Protein AF-A0A1G2YCI0-F1 (afdb_monomer_lite)

Structure (mmCIF, N/CA/C/O backbone):
data_AF-A0A1G2YCI0-F1
#
_entry.id   AF-A0A1G2YCI0-F1
#
loop_
_atom_site.group_PDB
_atom_site.id
_atom_site.type_symbol
_atom_site.label_atom_id
_atom_site.label_alt_id
_atom_site.label_comp_id
_atom_site.label_asym_id
_atom_site.label_entity_id
_atom_site.label_seq_id
_atom_site.pdbx_PDB_ins_code
_atom_site.Cartn_x
_atom_site.Cartn_y
_atom_site.Cartn_z
_atom_site.occupancy
_atom_site.B_iso_or_equiv
_atom_site.auth_seq_id
_atom_site.auth_comp_id
_atom_site.auth_asym_id
_atom_site.auth_atom_id
_atom_site.pdbx_PDB_model_num
ATOM 1 N N . MET A 1 1 ? -11.323 13.679 -16.175 1.00 44.44 1 MET A N 1
ATOM 2 C CA . MET A 1 1 ? -11.989 12.398 -15.856 1.00 44.44 1 MET A CA 1
ATOM 3 C C . MET A 1 1 ? -11.795 11.468 -17.036 1.00 44.44 1 MET A C 1
ATOM 5 O O . MET A 1 1 ? -12.295 11.803 -18.098 1.00 44.44 1 MET A O 1
ATOM 9 N N . ASN A 1 2 ? -11.044 10.377 -16.886 1.00 38.47 2 ASN A N 1
ATOM 10 C CA . ASN A 1 2 ? -11.071 9.239 -17.810 1.00 38.47 2 ASN A CA 1
ATOM 11 C C . ASN A 1 2 ? -10.407 8.024 -17.145 1.00 38.47 2 ASN A C 1
ATOM 13 O O . ASN A 1 2 ? -9.291 8.139 -16.657 1.00 38.47 2 ASN A O 1
ATOM 17 N N . PHE A 1 3 ? -11.138 6.908 -17.140 1.00 47.47 3 PHE A N 1
ATOM 18 C CA . PHE A 1 3 ? -10.689 5.513 -17.060 1.00 47.47 3 PHE A CA 1
ATOM 19 C C . PHE A 1 3 ? -9.480 5.144 -16.176 1.00 47.47 3 PHE A C 1
ATOM 21 O O . PHE A 1 3 ? -8.335 5.247 -16.598 1.00 47.47 3 PHE A O 1
ATOM 28 N N . CYS A 1 4 ? -9.772 4.447 -15.074 1.00 44.03 4 CYS A N 1
ATOM 29 C CA . CYS A 1 4 ? -9.134 3.153 -14.827 1.00 44.03 4 CYS A CA 1
ATOM 30 C C . CYS A 1 4 ? -10.224 2.121 -14.493 1.00 44.03 4 CYS A C 1
ATOM 32 O O . CYS A 1 4 ? -10.817 2.119 -13.419 1.00 44.03 4 CYS A O 1
ATOM 34 N N . ARG A 1 5 ? -10.544 1.308 -15.498 1.00 43.97 5 ARG A N 1
ATOM 35 C CA . ARG A 1 5 ? -11.441 0.142 -15.483 1.00 43.97 5 ARG A CA 1
ATOM 36 C C . ARG A 1 5 ? -10.525 -1.071 -15.709 1.00 43.97 5 ARG A C 1
ATOM 38 O O . ARG A 1 5 ? -9.520 -0.862 -16.381 1.00 43.97 5 ARG A O 1
ATOM 45 N N . ILE A 1 6 ? -10.934 -2.288 -15.307 1.00 47.44 6 ILE A N 1
ATOM 46 C CA . ILE A 1 6 ? -10.279 -3.589 -15.643 1.00 47.44 6 ILE A CA 1
ATOM 47 C C . ILE A 1 6 ? -8.994 -3.848 -14.812 1.00 47.44 6 ILE A C 1
ATOM 49 O O . ILE A 1 6 ? -8.145 -2.972 -14.756 1.00 47.44 6 ILE A O 1
ATOM 53 N N . GLN A 1 7 ? -8.704 -5.003 -14.187 1.00 46.53 7 GLN A N 1
ATOM 54 C CA . GLN A 1 7 ? -9.428 -6.202 -13.677 1.00 46.53 7 GLN A CA 1
ATOM 55 C C . GLN A 1 7 ? -8.373 -7.017 -12.849 1.00 46.53 7 GLN A C 1
ATOM 57 O O . GLN A 1 7 ? -7.184 -6.775 -13.032 1.00 46.53 7 GLN A O 1
ATOM 62 N N . GLN A 1 8 ? -8.642 -7.978 -11.951 1.00 45.94 8 GLN A N 1
ATOM 63 C CA . GLN A 1 8 ? -9.874 -8.568 -11.398 1.00 45.94 8 GLN A CA 1
ATOM 64 C C . GLN A 1 8 ? -9.543 -9.248 -10.043 1.00 45.94 8 GLN A C 1
ATOM 66 O O . GLN A 1 8 ? -8.659 -10.099 -10.013 1.00 45.94 8 GLN A O 1
ATOM 71 N N . ILE A 1 9 ? -10.264 -8.938 -8.957 1.00 47.50 9 ILE A N 1
ATOM 72 C CA . ILE A 1 9 ? -10.525 -9.878 -7.843 1.00 47.50 9 ILE A CA 1
ATOM 73 C C . ILE A 1 9 ? -11.995 -9.685 -7.461 1.00 47.50 9 ILE A C 1
ATOM 75 O O . ILE A 1 9 ? -12.340 -8.834 -6.645 1.00 47.50 9 ILE A O 1
ATOM 79 N N . GLU A 1 10 ? -12.868 -10.434 -8.126 1.00 53.38 10 GLU A N 1
ATOM 80 C CA . GLU A 1 10 ? -14.254 -10.602 -7.701 1.00 53.38 10 GLU A CA 1
ATOM 81 C C . GLU A 1 10 ? -14.291 -11.764 -6.707 1.00 53.38 10 GLU A C 1
ATOM 83 O O . GLU A 1 10 ? -14.188 -12.911 -7.120 1.00 53.38 10 GLU A O 1
ATOM 88 N N . ASP A 1 11 ? -14.427 -11.463 -5.414 1.00 45.81 11 ASP A N 1
ATOM 89 C CA . ASP A 1 11 ? -14.837 -12.441 -4.399 1.00 45.81 11 ASP A CA 1
ATOM 90 C C . ASP A 1 11 ? -15.604 -11.737 -3.257 1.00 45.81 11 ASP A C 1
ATOM 92 O O . ASP A 1 11 ? -15.079 -11.386 -2.203 1.00 45.81 11 ASP A O 1
ATOM 96 N N . SER A 1 12 ? -16.899 -11.526 -3.509 1.00 46.94 12 SER A N 1
ATOM 97 C CA . SER A 1 12 ? -17.983 -11.561 -2.514 1.00 46.94 12 SER A CA 1
ATOM 98 C C . SER A 1 12 ? -17.873 -10.709 -1.225 1.00 46.94 12 SER A C 1
ATOM 100 O O . SER A 1 12 ? -18.029 -11.225 -0.114 1.00 46.94 12 SER A O 1
ATOM 102 N N . MET A 1 13 ? -17.805 -9.381 -1.355 1.00 43.97 13 MET A N 1
ATOM 103 C CA . MET A 1 13 ? -18.407 -8.473 -0.362 1.00 43.97 13 MET A CA 1
ATOM 104 C C . MET A 1 13 ? -19.558 -7.698 -1.007 1.00 43.97 13 MET A C 1
ATOM 106 O O . MET A 1 13 ? -19.303 -6.774 -1.774 1.00 43.97 13 MET A O 1
ATOM 110 N N . GLU A 1 14 ? -20.815 -8.031 -0.673 1.00 55.28 14 GLU A N 1
ATOM 111 C CA . GLU A 1 14 ? -21.960 -7.225 -1.129 1.00 55.28 14 GLU A CA 1
ATOM 112 C C . GLU A 1 14 ? -21.783 -5.780 -0.641 1.00 55.28 14 GLU A C 1
ATOM 114 O O . GLU A 1 14 ? -21.586 -5.527 0.562 1.00 55.28 14 GLU A O 1
ATOM 119 N N . SER A 1 15 ? -21.860 -4.846 -1.585 1.00 66.25 15 SER A N 1
ATOM 120 C CA . SER A 1 15 ? -21.733 -3.413 -1.359 1.00 66.25 15 SER A CA 1
ATOM 121 C C . SER A 1 15 ? -22.879 -2.887 -0.490 1.00 66.25 15 SER A C 1
ATOM 123 O O . SER A 1 15 ? -23.972 -3.457 -0.433 1.00 66.25 15 SER A O 1
ATOM 125 N N . ARG A 1 16 ? -22.669 -1.744 0.180 1.00 62.84 16 ARG A N 1
ATOM 126 C CA . ARG A 1 16 ? -23.698 -1.122 1.040 1.00 62.84 16 ARG A CA 1
ATOM 127 C C . ARG A 1 16 ? -24.991 -0.831 0.273 1.00 62.84 16 ARG A C 1
ATOM 129 O O . ARG A 1 16 ? -26.067 -0.908 0.863 1.00 62.84 16 ARG A O 1
ATOM 136 N N . ASP A 1 17 ? -24.880 -0.516 -1.015 1.00 69.88 17 ASP A N 1
ATOM 137 C CA . ASP A 1 17 ? -26.022 -0.239 -1.890 1.00 69.88 17 ASP A CA 1
ATOM 138 C C . ASP A 1 17 ? -26.742 -1.515 -2.351 1.00 69.88 17 ASP A C 1
ATOM 140 O O . ASP A 1 17 ? -27.961 -1.500 -2.510 1.00 69.88 17 ASP A O 1
ATOM 144 N N . GLU A 1 18 ? -26.027 -2.634 -2.485 1.00 76.06 18 GLU A N 1
ATOM 145 C CA . GLU A 1 18 ? -26.598 -3.945 -2.825 1.00 76.06 18 GLU A CA 1
ATOM 146 C C . GLU A 1 18 ? -27.382 -4.514 -1.639 1.00 76.06 18 GLU A C 1
ATOM 148 O O . GLU A 1 18 ? -28.548 -4.873 -1.796 1.00 76.06 18 GLU A O 1
ATOM 153 N N . LEU A 1 19 ? -26.805 -4.469 -0.431 1.00 72.88 19 LEU A N 1
ATOM 154 C CA . LEU A 1 19 ? -27.501 -4.835 0.807 1.00 72.88 19 LEU A CA 1
ATOM 155 C C . LEU A 1 19 ? -28.736 -3.949 1.042 1.00 72.88 19 LEU A C 1
ATOM 157 O O . LEU A 1 19 ? -29.804 -4.442 1.402 1.00 72.88 19 LEU A O 1
ATOM 161 N N . LYS A 1 20 ? -28.618 -2.635 0.805 1.00 78.62 20 LYS A N 1
ATOM 162 C CA . LYS A 1 20 ? -29.750 -1.701 0.886 1.00 78.62 20 LYS A CA 1
ATOM 163 C C . LYS A 1 20 ? -30.842 -2.052 -0.122 1.00 78.62 20 LYS A C 1
ATOM 165 O O . LYS A 1 20 ? -32.016 -2.008 0.241 1.00 78.62 20 LYS A O 1
ATOM 170 N N . LYS A 1 21 ? -30.476 -2.383 -1.365 1.00 81.12 21 LYS A N 1
ATOM 171 C CA . LYS A 1 21 ? -31.426 -2.806 -2.398 1.00 81.12 21 LYS A CA 1
ATOM 172 C C . LYS A 1 21 ? -32.143 -4.089 -1.969 1.00 81.12 21 LYS A C 1
ATOM 174 O O . LYS A 1 21 ? -33.362 -4.060 -1.859 1.00 81.12 21 LYS A O 1
ATOM 179 N N . ARG A 1 22 ? -31.398 -5.136 -1.592 1.00 80.19 22 ARG A N 1
ATOM 180 C CA . ARG A 1 22 ? -31.939 -6.421 -1.110 1.00 80.19 22 ARG A CA 1
ATOM 181 C C . ARG A 1 22 ? -32.936 -6.230 0.039 1.00 80.19 22 ARG A C 1
ATOM 183 O O . ARG A 1 22 ? -34.080 -6.651 -0.059 1.00 80.19 22 ARG A O 1
ATOM 190 N N . LEU A 1 23 ? -32.554 -5.481 1.077 1.00 80.38 23 LEU A N 1
ATOM 191 C CA . LEU A 1 23 ? -33.428 -5.185 2.220 1.00 80.38 23 LEU A CA 1
ATOM 192 C C . LEU A 1 23 ? -34.639 -4.300 1.866 1.00 80.38 23 LEU A C 1
ATOM 194 O O . LEU A 1 23 ? -35.635 -4.324 2.588 1.00 80.38 23 LEU A O 1
ATOM 198 N N . THR A 1 24 ? -34.565 -3.496 0.801 1.00 83.31 24 THR A N 1
ATOM 199 C CA . THR A 1 24 ? -35.706 -2.701 0.312 1.00 83.31 24 THR A CA 1
ATOM 200 C C . THR A 1 24 ? -36.675 -3.584 -0.470 1.00 83.31 24 THR A C 1
ATOM 202 O O . THR A 1 24 ? -37.877 -3.507 -0.228 1.00 83.31 24 THR A O 1
ATOM 205 N N . ASP A 1 25 ? -36.156 -4.461 -1.332 1.00 78.81 25 ASP A N 1
ATOM 206 C CA . ASP A 1 25 ? -36.931 -5.435 -2.108 1.00 78.81 25 ASP A CA 1
ATOM 207 C C . ASP A 1 25 ? -37.627 -6.463 -1.180 1.00 78.81 25 ASP A C 1
ATOM 209 O O . ASP A 1 25 ? -38.775 -6.835 -1.411 1.00 78.81 25 ASP A O 1
ATOM 213 N N . GLU A 1 26 ? -36.985 -6.846 -0.067 1.00 78.56 26 GLU A N 1
ATOM 214 C CA . GLU A 1 26 ? -37.564 -7.664 1.018 1.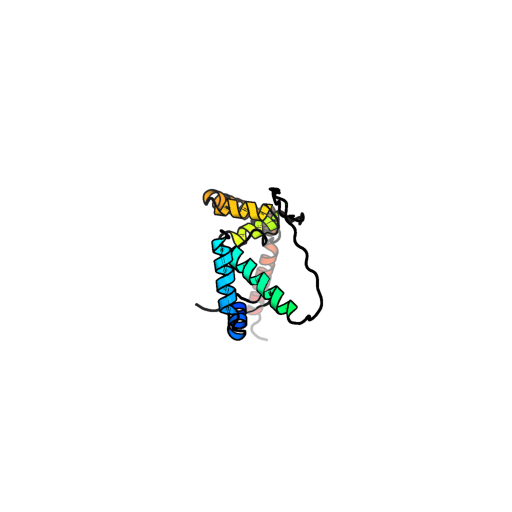00 78.56 26 GLU A CA 1
ATOM 215 C C . GLU A 1 26 ? -38.527 -6.889 1.952 1.00 78.56 26 GLU A C 1
ATOM 217 O O . GLU A 1 26 ? -39.125 -7.478 2.853 1.00 78.56 26 GLU A O 1
ATOM 222 N N . GLY A 1 27 ? -38.636 -5.560 1.832 1.00 80.19 27 GLY A N 1
ATOM 223 C CA . GLY A 1 27 ? -39.411 -4.705 2.750 1.00 80.19 27 GLY A CA 1
ATOM 224 C C . GLY A 1 27 ? -38.843 -4.575 4.178 1.00 80.19 27 GLY A C 1
ATOM 225 O O . GLY A 1 27 ? -39.406 -3.863 5.011 1.00 80.19 27 GLY A O 1
ATOM 226 N N . ARG A 1 28 ? -37.706 -5.216 4.478 1.00 82.75 28 ARG A N 1
ATOM 227 C CA . ARG A 1 28 ? -37.059 -5.276 5.807 1.00 82.75 28 ARG A CA 1
ATOM 228 C C . ARG A 1 28 ? -36.161 -4.066 6.120 1.00 82.75 28 ARG A C 1
ATOM 230 O O . ARG A 1 28 ? -35.673 -3.935 7.244 1.00 82.75 28 ARG A O 1
ATOM 237 N N . TRP A 1 29 ? -35.963 -3.150 5.171 1.00 80.81 29 TRP A N 1
ATOM 238 C CA . TRP A 1 29 ? -35.091 -1.972 5.307 1.00 80.81 29 TRP A CA 1
ATOM 239 C C . TRP A 1 29 ? -35.455 -1.037 6.472 1.00 80.81 29 TRP A C 1
ATOM 241 O O . TRP A 1 29 ? -34.565 -0.493 7.132 1.00 80.81 29 TRP A O 1
ATOM 251 N N . GLU A 1 30 ? -36.744 -0.860 6.772 1.00 82.69 30 GLU A N 1
ATOM 252 C CA . GLU A 1 30 ? -37.175 -0.053 7.923 1.00 82.69 30 GLU A CA 1
ATOM 253 C C . GLU A 1 30 ? -36.784 -0.707 9.257 1.00 82.69 30 GLU A C 1
ATOM 255 O O . GLU A 1 30 ? -36.266 -0.026 10.145 1.00 82.69 30 GLU A O 1
ATOM 260 N N . ALA A 1 31 ? -36.918 -2.034 9.369 1.00 81.94 31 ALA A N 1
ATOM 261 C CA . ALA A 1 31 ? -36.479 -2.788 10.543 1.00 81.94 31 ALA A CA 1
ATOM 262 C C . ALA A 1 31 ? -34.952 -2.720 10.724 1.00 81.94 31 ALA A C 1
ATOM 264 O O . ALA A 1 31 ? -34.472 -2.517 11.839 1.00 81.94 31 ALA A O 1
ATOM 265 N N . PHE A 1 32 ? -34.185 -2.796 9.630 1.00 86.31 32 PHE A N 1
ATOM 266 C CA . PHE A 1 32 ? -32.729 -2.618 9.657 1.00 86.31 32 PHE A CA 1
ATOM 267 C C . PHE A 1 32 ? -32.323 -1.226 10.172 1.00 86.31 32 PHE A C 1
ATOM 269 O O . PHE A 1 32 ? -31.425 -1.102 11.008 1.00 86.31 32 PHE A O 1
ATOM 276 N N . LYS A 1 33 ? -33.000 -0.160 9.717 1.00 84.81 33 LYS A N 1
ATOM 277 C CA . LYS A 1 33 ? -32.756 1.203 10.219 1.00 84.81 33 LYS A CA 1
ATOM 278 C C . LYS A 1 33 ? -33.102 1.335 11.702 1.00 84.81 33 LYS A C 1
ATOM 280 O O . LYS A 1 33 ? -32.279 1.864 12.445 1.00 84.81 33 LYS A O 1
ATOM 285 N N . ALA A 1 34 ? -34.261 0.826 12.124 1.00 86.50 34 ALA A N 1
ATOM 286 C CA . ALA A 1 34 ? -34.681 0.842 13.523 1.00 86.50 34 ALA A CA 1
ATOM 287 C C . ALA A 1 34 ? -33.655 0.136 14.423 1.00 86.50 34 ALA A C 1
ATOM 289 O O . ALA A 1 34 ? -33.201 0.718 15.404 1.00 86.50 34 ALA A O 1
ATOM 290 N N . ARG A 1 35 ? -33.198 -1.061 14.031 1.00 84.44 35 ARG A N 1
ATOM 291 C CA . ARG A 1 35 ? -32.201 -1.835 14.782 1.00 84.44 35 ARG A CA 1
ATOM 292 C C . ARG A 1 35 ? -30.836 -1.146 14.852 1.00 84.44 35 ARG A C 1
ATOM 294 O O . ARG A 1 35 ? -30.230 -1.066 15.916 1.00 84.44 35 ARG A O 1
ATOM 301 N N . ARG A 1 36 ? -30.366 -0.567 13.743 1.00 86.62 36 ARG A N 1
ATOM 302 C CA . ARG A 1 36 ? -29.140 0.250 13.715 1.00 86.62 36 ARG A CA 1
ATOM 303 C C . ARG A 1 36 ? -29.237 1.463 14.647 1.00 86.62 36 ARG A C 1
ATOM 305 O O . ARG A 1 36 ? -28.249 1.833 15.276 1.00 86.62 36 ARG A O 1
ATOM 312 N N . ASP A 1 37 ? -30.392 2.119 14.701 1.00 85.25 37 ASP A N 1
ATOM 313 C CA . ASP A 1 37 ? -30.573 3.328 15.508 1.00 85.25 37 ASP A CA 1
ATOM 314 C C . ASP A 1 37 ? -30.819 3.000 16.997 1.00 85.25 37 ASP A C 1
ATOM 316 O O . ASP A 1 37 ? -30.350 3.740 17.863 1.00 85.25 37 ASP A O 1
ATOM 320 N N . GLU A 1 38 ? -31.382 1.828 17.309 1.00 87.88 38 GLU A N 1
ATOM 321 C CA . GLU A 1 38 ? -31.354 1.222 18.648 1.00 87.88 38 GLU A CA 1
ATOM 322 C C . GLU A 1 38 ? -29.908 0.964 19.113 1.00 87.88 38 GLU A C 1
ATOM 324 O O . GLU A 1 38 ? -29.524 1.409 20.194 1.00 87.88 38 GLU A O 1
ATOM 329 N N . LEU A 1 39 ? -29.061 0.346 18.281 1.00 84.56 39 LEU A N 1
ATOM 330 C CA . LEU A 1 39 ? -27.644 0.112 18.604 1.00 84.56 39 LEU A CA 1
ATOM 331 C C . LEU A 1 39 ? -26.870 1.426 18.843 1.00 84.56 39 LEU A C 1
ATOM 333 O O . LEU A 1 39 ? -26.054 1.507 19.760 1.00 84.56 39 LEU A O 1
ATOM 337 N N . LYS A 1 40 ? -27.169 2.500 18.097 1.00 85.50 40 LYS A N 1
ATOM 338 C CA . LYS A 1 40 ? -26.632 3.842 18.404 1.00 85.50 40 LYS A CA 1
ATOM 339 C C . LYS A 1 40 ? -27.124 4.376 19.750 1.00 85.50 40 LYS A C 1
ATOM 341 O O . LYS A 1 40 ? -26.349 5.012 20.457 1.00 85.50 40 LYS A O 1
ATOM 346 N N . SER A 1 41 ? -28.385 4.131 20.118 1.00 85.00 41 SER A N 1
ATOM 347 C CA . SER A 1 41 ? -28.922 4.543 21.426 1.00 85.00 41 SER A CA 1
ATOM 348 C C . SER A 1 41 ? -28.256 3.810 22.601 1.00 85.00 41 SER A C 1
ATOM 350 O O . SER A 1 41 ? -28.156 4.365 23.690 1.00 85.00 41 SER A O 1
ATOM 352 N N . GLN A 1 42 ? -27.704 2.615 22.354 1.00 83.75 42 GLN A N 1
ATOM 353 C CA . GLN A 1 42 ? -26.857 1.863 23.290 1.00 83.75 42 GLN A CA 1
ATOM 354 C C . GLN A 1 42 ? -25.405 2.392 23.366 1.00 83.75 42 GLN A C 1
ATOM 356 O O . GLN A 1 42 ? -24.581 1.830 24.082 1.00 83.75 42 GLN A O 1
ATOM 361 N N . GLY A 1 43 ? -25.075 3.474 22.647 1.00 84.81 43 GLY A N 1
ATOM 362 C CA . GLY A 1 43 ? -23.764 4.132 22.678 1.00 84.81 43 GLY A CA 1
ATOM 363 C C . GLY A 1 43 ? -22.732 3.593 21.681 1.00 84.81 43 GLY A C 1
ATOM 364 O O . GLY A 1 43 ? -21.580 4.024 21.717 1.00 84.81 43 GLY A O 1
ATOM 365 N N . LEU A 1 44 ? -23.111 2.678 20.781 1.00 79.38 44 LEU A N 1
ATOM 366 C CA . LEU A 1 44 ? -22.203 2.138 19.763 1.00 79.38 44 LEU A CA 1
ATOM 367 C C . LEU A 1 44 ? -21.886 3.170 18.673 1.00 79.38 44 LEU A C 1
ATOM 369 O O . LEU A 1 44 ? -22.746 3.942 18.236 1.00 79.38 44 LEU A O 1
ATOM 373 N N . LEU A 1 45 ? -20.647 3.140 18.170 1.00 78.88 45 LEU A N 1
ATOM 374 C CA . LEU A 1 45 ? -20.229 4.021 17.081 1.00 78.88 45 LEU A CA 1
ATOM 375 C C . LEU A 1 45 ? -21.031 3.724 15.796 1.00 78.88 45 LEU A C 1
ATOM 377 O O . LEU A 1 45 ? -21.297 2.557 15.501 1.00 78.88 45 LEU A O 1
ATOM 381 N N . PRO A 1 46 ? -21.356 4.733 14.958 1.00 73.19 46 PRO A N 1
ATOM 382 C CA . PRO A 1 46 ? -22.213 4.551 13.779 1.00 73.19 46 PRO A CA 1
ATOM 383 C C . PRO A 1 46 ? -21.756 3.484 12.772 1.00 73.19 46 PRO A C 1
ATOM 385 O O . PRO A 1 46 ? -22.589 2.963 12.031 1.00 73.19 46 PRO A O 1
ATOM 388 N N . ARG A 1 47 ? -20.453 3.167 12.733 1.00 74.94 47 ARG A N 1
ATOM 389 C CA . ARG A 1 47 ? -19.883 2.081 11.919 1.00 74.94 47 ARG A CA 1
ATOM 390 C C . ARG A 1 47 ? -20.139 0.705 12.546 1.00 74.94 47 ARG A C 1
ATOM 392 O O . ARG A 1 47 ? -20.696 -0.155 11.875 1.00 74.94 47 ARG A O 1
ATOM 399 N N . GLN A 1 48 ? -19.839 0.541 13.835 1.00 75.31 48 GLN A N 1
ATOM 400 C CA . GLN A 1 48 ? -20.080 -0.700 14.586 1.00 75.31 48 GLN A CA 1
ATOM 401 C C . GLN A 1 48 ? -21.573 -1.052 14.627 1.00 75.31 48 GLN A C 1
ATOM 403 O O . GLN A 1 48 ? -21.947 -2.177 14.320 1.00 75.31 48 GLN A O 1
ATOM 408 N N . ALA A 1 49 ? -22.440 -0.068 14.889 1.00 83.25 49 ALA A N 1
ATOM 409 C CA . ALA A 1 49 ? -23.893 -0.244 14.846 1.00 83.25 49 ALA A CA 1
ATOM 410 C C . ALA A 1 49 ? -24.412 -0.671 13.455 1.00 83.25 49 ALA A C 1
ATOM 412 O O . ALA A 1 49 ? -25.453 -1.316 13.356 1.00 83.25 49 ALA A O 1
ATOM 413 N N . TRP A 1 50 ? -23.707 -0.318 12.372 1.00 82.69 50 TRP A N 1
ATOM 414 C CA . TRP A 1 50 ? -24.056 -0.739 11.011 1.00 82.69 50 TRP A CA 1
ATOM 415 C C . TRP A 1 50 ? -23.557 -2.156 10.699 1.00 82.69 50 TRP A C 1
ATOM 417 O O . TRP A 1 50 ? -24.312 -2.946 10.144 1.00 82.69 50 TRP A O 1
ATOM 427 N N . GLU A 1 51 ? -22.321 -2.488 11.078 1.00 79.62 51 GLU A N 1
ATOM 428 C CA . GLU A 1 51 ? -21.737 -3.828 10.906 1.00 79.62 51 GLU A CA 1
ATOM 429 C C . GLU A 1 51 ? -22.481 -4.875 11.757 1.00 79.62 51 GLU A C 1
ATOM 431 O O . GLU A 1 51 ? -22.803 -5.955 11.269 1.00 79.62 51 GLU A O 1
ATOM 436 N N . GLN A 1 52 ? -22.858 -4.533 12.991 1.00 80.75 52 GLN A N 1
ATOM 437 C CA . GLN A 1 52 ? -23.643 -5.404 13.868 1.00 80.75 52 GLN A CA 1
ATOM 438 C C . GLN A 1 52 ? -25.076 -5.611 13.350 1.00 80.75 52 GLN A C 1
ATOM 440 O O . GLN A 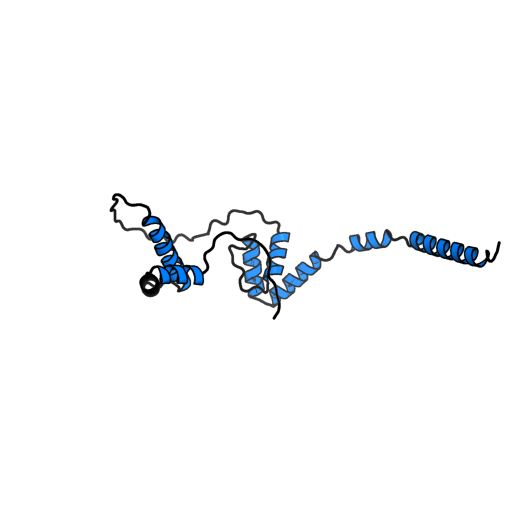1 52 ? -25.513 -6.755 13.244 1.00 80.75 52 GLN A O 1
ATOM 445 N N . ALA A 1 53 ? -25.776 -4.546 12.933 1.00 84.94 53 ALA A N 1
ATOM 446 C CA . ALA A 1 53 ? -27.090 -4.680 12.294 1.00 84.94 53 ALA A CA 1
ATOM 447 C C . ALA A 1 53 ? -27.020 -5.485 10.981 1.00 84.94 53 ALA A C 1
ATOM 449 O O . ALA A 1 53 ? -27.930 -6.255 10.684 1.00 84.94 53 ALA A O 1
ATOM 450 N N . ARG A 1 54 ? -25.936 -5.352 10.199 1.00 83.00 54 ARG A N 1
ATOM 451 C CA . ARG A 1 54 ? -25.708 -6.178 9.001 1.00 83.00 54 ARG A CA 1
ATOM 452 C C . ARG A 1 54 ? -25.591 -7.651 9.371 1.00 83.00 54 ARG A C 1
ATOM 454 O O . ARG A 1 54 ? -26.325 -8.460 8.818 1.00 83.00 54 ARG A O 1
ATOM 461 N N . ASN A 1 55 ? -24.724 -7.986 10.323 1.00 81.69 55 ASN A N 1
ATOM 462 C CA . ASN A 1 55 ? -24.487 -9.370 10.726 1.00 81.69 55 ASN A CA 1
ATOM 463 C C . ASN A 1 55 ? -25.752 -10.045 11.282 1.00 81.69 55 ASN A C 1
ATOM 465 O O . ASN A 1 55 ? -25.967 -11.227 11.021 1.00 81.69 55 ASN A O 1
ATOM 469 N N . GLU A 1 56 ? -26.607 -9.309 12.000 1.00 82.19 56 GLU A N 1
ATOM 470 C CA . GLU A 1 56 ? -27.910 -9.812 12.456 1.00 82.19 56 GLU A CA 1
ATOM 471 C C . GLU A 1 56 ? -28.825 -10.179 11.266 1.00 82.19 56 GLU A C 1
ATOM 473 O O . GLU A 1 56 ? -29.339 -11.296 11.211 1.00 82.19 56 GLU A O 1
ATOM 478 N N . PHE A 1 57 ? -28.969 -9.304 10.263 1.00 76.94 57 PHE A N 1
ATOM 479 C CA . PHE A 1 57 ? -29.848 -9.544 9.105 1.00 76.94 57 PHE A CA 1
ATOM 480 C C . PHE A 1 57 ? -29.267 -10.556 8.089 1.00 76.94 57 PHE A C 1
ATOM 482 O O . PHE A 1 57 ? -30.010 -11.378 7.547 1.00 76.94 57 PHE A O 1
ATOM 489 N N . ASP A 1 58 ? -27.946 -10.572 7.881 1.00 74.94 58 ASP A N 1
ATOM 490 C CA . ASP A 1 58 ? -27.236 -11.569 7.055 1.00 74.94 58 ASP A CA 1
ATOM 491 C C . ASP A 1 58 ? -27.215 -12.970 7.711 1.00 74.94 58 ASP A C 1
ATOM 493 O O . ASP A 1 58 ? -27.017 -13.980 7.030 1.00 74.94 58 ASP A O 1
ATOM 497 N N . SER A 1 59 ? -27.437 -13.056 9.030 1.00 63.81 59 SER A N 1
ATOM 498 C CA . SER A 1 59 ? -27.658 -14.327 9.738 1.00 63.81 59 SER A CA 1
ATOM 499 C C . SER A 1 59 ? -29.121 -14.766 9.675 1.00 63.81 59 SER A C 1
ATOM 501 O O . SER A 1 59 ? -29.398 -15.952 9.513 1.00 63.81 59 SER A O 1
ATOM 503 N N . GLN A 1 60 ? -30.060 -13.819 9.762 1.00 59.69 60 GLN A N 1
ATOM 504 C CA . GLN A 1 60 ? -31.493 -14.118 9.765 1.00 59.69 60 GLN A CA 1
ATOM 505 C C . GLN A 1 60 ? -31.977 -14.634 8.399 1.00 59.69 60 GLN A C 1
ATOM 507 O O . GLN A 1 60 ? -32.683 -15.635 8.348 1.00 59.69 60 GLN A O 1
ATOM 512 N N . THR A 1 61 ? -31.497 -14.048 7.296 1.00 57.62 61 THR A N 1
ATOM 513 C CA . THR A 1 61 ? -31.750 -14.554 5.927 1.00 57.62 61 THR A CA 1
ATOM 514 C C . THR A 1 61 ? -31.263 -15.993 5.702 1.00 57.62 61 THR A C 1
ATOM 516 O O . THR A 1 61 ? -31.813 -16.693 4.861 1.00 57.62 61 THR A O 1
ATOM 519 N N . LYS A 1 62 ? -30.279 -16.474 6.478 1.00 51.59 62 LYS A N 1
ATOM 520 C CA . LYS A 1 62 ? -29.790 -17.867 6.439 1.00 51.59 62 LYS A CA 1
ATOM 521 C C . LYS A 1 62 ? -30.531 -18.816 7.386 1.00 51.59 62 LYS A C 1
ATOM 523 O O . LYS A 1 62 ? -30.353 -20.027 7.280 1.00 51.59 62 LYS A O 1
ATOM 528 N N . GLN A 1 63 ? -31.320 -18.298 8.331 1.00 43.81 63 GLN A N 1
ATOM 529 C CA . GLN A 1 63 ? -32.172 -19.122 9.197 1.00 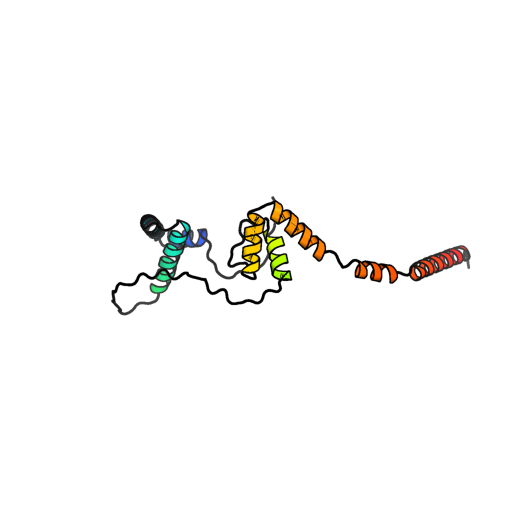43.81 63 GLN A CA 1
ATOM 530 C C . GLN A 1 63 ? -33.531 -19.426 8.562 1.00 43.81 63 GLN A C 1
ATOM 532 O O . GLN A 1 63 ? -34.105 -20.469 8.869 1.00 43.81 63 GLN A O 1
ATOM 537 N N . ASP A 1 64 ? -34.007 -18.573 7.652 1.00 46.31 64 ASP A N 1
ATOM 538 C CA . ASP A 1 64 ? -35.304 -18.742 6.987 1.00 46.31 64 ASP A CA 1
ATOM 539 C C . ASP A 1 64 ? -35.342 -19.992 6.056 1.00 46.31 64 ASP A C 1
ATOM 541 O O . ASP A 1 64 ? -36.415 -20.541 5.814 1.00 46.31 64 ASP A O 1
ATOM 545 N N . ASP A 1 65 ? -34.182 -20.540 5.652 1.00 44.97 65 ASP A N 1
ATOM 546 C CA . ASP A 1 65 ? -34.033 -21.836 4.948 1.00 44.97 65 ASP A CA 1
ATOM 547 C C . ASP A 1 65 ? -33.977 -23.072 5.881 1.00 44.97 65 ASP A C 1
ATOM 549 O O . ASP A 1 65 ? -33.847 -24.208 5.413 1.00 44.97 65 ASP A O 1
ATOM 553 N N . LYS A 1 66 ? -34.038 -22.900 7.213 1.00 40.31 66 LYS A N 1
ATOM 554 C CA . LYS A 1 66 ? -33.877 -24.007 8.174 1.00 40.31 66 LYS A CA 1
ATOM 555 C C . LYS A 1 66 ? -34.928 -24.020 9.283 1.00 40.31 66 LYS A C 1
ATOM 557 O O . LYS A 1 66 ? -34.634 -23.876 10.473 1.00 40.31 66 LYS A O 1
ATOM 562 N N . ILE A 1 67 ? -36.154 -24.338 8.884 1.00 42.41 67 ILE A N 1
ATOM 563 C CA . ILE A 1 67 ? -37.180 -24.864 9.790 1.00 42.41 67 ILE A CA 1
ATOM 564 C C . ILE A 1 67 ? -36.679 -26.212 10.345 1.00 42.41 67 ILE A C 1
ATOM 566 O O . ILE A 1 67 ? -36.661 -27.201 9.621 1.00 42.41 67 ILE A O 1
ATOM 570 N N . GLU A 1 68 ? -36.190 -26.250 11.592 1.00 40.84 68 GLU A N 1
ATOM 571 C CA . GLU A 1 68 ? -36.983 -26.730 12.746 1.00 40.84 68 GLU A CA 1
ATOM 572 C C . GLU A 1 68 ? -36.177 -26.831 14.071 1.00 40.84 68 GLU A C 1
ATOM 574 O O . GLU A 1 68 ? -34.975 -27.085 14.090 1.00 40.84 68 GLU A O 1
ATOM 579 N N . SER A 1 69 ? -36.913 -26.727 15.187 1.00 37.31 69 SER A N 1
ATOM 580 C CA . SER A 1 69 ? -36.621 -27.288 16.523 1.00 37.31 69 SER A CA 1
ATOM 581 C C . SER A 1 69 ? -35.527 -26.682 17.440 1.00 37.31 69 SER A C 1
ATOM 583 O O . SER A 1 69 ? -34.407 -27.174 17.525 1.00 37.31 69 SER A O 1
ATOM 585 N N . ALA A 1 70 ? -35.996 -25.764 18.302 1.00 38.59 70 ALA A N 1
ATOM 586 C CA . ALA A 1 70 ? -35.800 -25.707 19.768 1.00 38.59 70 ALA A CA 1
ATOM 587 C C . ALA A 1 70 ? -34.391 -25.554 20.407 1.00 38.59 70 ALA A C 1
ATOM 589 O O . ALA A 1 70 ? -33.496 -26.372 20.229 1.00 38.59 70 ALA A O 1
ATOM 590 N N . GLY A 1 71 ? -34.260 -24.575 21.322 1.00 30.75 71 GLY A N 1
ATOM 591 C CA . GLY A 1 71 ? -33.079 -24.434 22.194 1.00 30.75 71 GLY A CA 1
ATOM 592 C C . GLY A 1 71 ? -33.019 -23.146 23.031 1.00 30.75 71 GLY A C 1
ATOM 593 O O . GLY A 1 71 ? -32.129 -22.328 22.833 1.00 30.75 71 GLY A O 1
ATOM 594 N N . SER A 1 72 ? -33.960 -22.941 23.960 1.00 40.56 72 SER A N 1
ATOM 595 C CA . SER A 1 72 ? -33.948 -21.798 24.899 1.00 40.56 72 SER A CA 1
ATOM 596 C C . SER A 1 72 ? -32.843 -21.924 25.964 1.00 40.56 72 SER A C 1
ATOM 598 O O . SER A 1 72 ? -32.709 -22.989 26.564 1.00 40.56 72 SER A O 1
ATOM 600 N N . GLY A 1 73 ? -32.131 -20.834 26.289 1.00 30.03 73 GLY A N 1
ATOM 601 C CA . GLY A 1 73 ? -31.155 -20.819 27.392 1.00 30.03 73 GLY A CA 1
ATOM 602 C C . GLY A 1 73 ? -30.498 -19.460 27.679 1.00 30.03 73 GLY A C 1
ATOM 603 O O . GLY A 1 73 ? -29.477 -19.125 27.088 1.00 30.03 73 GLY A O 1
ATOM 604 N N . ASN A 1 74 ? -31.041 -18.700 28.637 1.00 34.59 74 ASN A N 1
ATOM 605 C CA . ASN A 1 74 ? -30.382 -17.519 29.218 1.00 34.59 74 ASN A CA 1
ATOM 606 C C . ASN A 1 74 ? -29.168 -17.925 30.080 1.00 34.59 74 ASN A C 1
ATOM 608 O O . ASN A 1 74 ? -29.306 -18.857 30.872 1.00 34.59 74 ASN A O 1
ATOM 612 N N . SER A 1 75 ? -28.075 -17.140 30.083 1.00 36.06 75 SER A N 1
ATOM 613 C CA . SER A 1 75 ? -27.512 -16.536 31.320 1.00 36.06 75 SER A CA 1
ATOM 614 C C . SER A 1 75 ? -26.245 -15.688 31.110 1.00 36.06 75 SER A C 1
ATOM 616 O O . SER A 1 75 ? -25.229 -16.179 30.642 1.00 36.06 75 SER A O 1
ATOM 618 N N . SER A 1 76 ? -26.359 -14.420 31.521 1.00 39.16 76 SER A N 1
ATOM 619 C CA . SER A 1 76 ? -25.494 -13.615 32.414 1.00 39.16 76 SER A CA 1
ATOM 620 C C . SER A 1 76 ? -23.994 -13.928 32.647 1.00 39.16 76 SER A C 1
ATOM 622 O O . SER A 1 76 ? -23.587 -15.078 32.759 1.00 39.16 76 SER A O 1
ATOM 624 N N . SER A 1 77 ? -23.252 -12.845 32.962 1.00 38.69 77 SER A N 1
ATOM 625 C CA . SER A 1 77 ? -21.865 -12.738 33.497 1.00 38.69 77 SER A CA 1
ATOM 626 C C . SER A 1 77 ? -20.743 -13.263 32.580 1.00 38.69 77 SER A C 1
ATOM 628 O O . SER A 1 77 ? -20.796 -14.381 32.098 1.00 38.69 77 SER A O 1
ATOM 630 N N . ASP A 1 78 ? -19.680 -12.510 32.278 1.00 35.25 78 ASP A N 1
ATOM 631 C CA . ASP A 1 78 ? -18.875 -11.707 33.210 1.00 35.25 78 ASP A CA 1
ATOM 632 C C . ASP A 1 78 ? -18.109 -10.553 32.529 1.00 35.25 78 ASP A C 1
ATOM 634 O O . ASP A 1 78 ? -17.712 -10.648 31.367 1.00 35.25 78 ASP A O 1
ATOM 638 N N . ILE A 1 79 ? -17.806 -9.491 33.285 1.00 47.59 79 ILE A N 1
ATOM 639 C CA . ILE A 1 79 ? -16.911 -8.409 32.837 1.00 47.59 79 ILE A CA 1
ATOM 640 C C . ILE A 1 79 ? -15.454 -8.801 33.106 1.00 47.59 79 ILE A C 1
ATOM 642 O O . ILE A 1 79 ? -15.042 -8.936 34.258 1.00 47.59 79 ILE A O 1
ATOM 646 N N . LYS A 1 80 ? -14.629 -8.861 32.054 1.00 34.88 80 LYS A N 1
ATOM 647 C CA . LYS A 1 80 ? -13.165 -8.754 32.165 1.00 34.88 80 LYS A CA 1
ATOM 648 C C . LYS A 1 80 ? -12.622 -7.811 31.089 1.00 34.88 80 LYS A C 1
ATOM 650 O O . LYS A 1 80 ? -12.869 -8.063 29.911 1.00 34.88 80 LYS A O 1
ATOM 655 N N . PRO A 1 81 ? -11.843 -6.772 31.447 1.00 45.66 81 PRO A N 1
ATOM 656 C CA . PRO A 1 81 ? -11.130 -5.955 30.475 1.00 45.66 81 PRO A CA 1
ATOM 657 C C . PRO A 1 81 ? -9.916 -6.739 29.963 1.00 45.66 81 PRO A C 1
ATOM 659 O O . PRO A 1 81 ? -8.789 -6.563 30.424 1.00 45.66 81 PRO A O 1
ATOM 662 N N . VAL A 1 82 ? -10.149 -7.652 29.021 1.00 36.81 82 VAL A N 1
ATOM 663 C CA . VAL A 1 82 ? -9.060 -8.271 28.268 1.00 36.81 82 VAL A CA 1
ATOM 664 C C . VAL A 1 82 ? -8.549 -7.228 27.286 1.00 36.81 82 VAL A C 1
ATOM 666 O O . VAL A 1 82 ? -9.251 -6.860 26.347 1.00 36.81 82 VAL A O 1
ATOM 669 N N . LEU A 1 83 ? -7.316 -6.765 27.505 1.00 46.22 83 LEU A N 1
ATOM 670 C CA . LEU A 1 83 ? -6.526 -6.066 26.495 1.00 46.22 83 LEU A CA 1
ATOM 671 C C . LEU A 1 83 ? -6.469 -6.960 25.258 1.00 46.22 83 LEU A C 1
ATOM 673 O O . LEU A 1 83 ? -5.702 -7.923 25.210 1.00 46.22 83 LEU A O 1
ATOM 677 N N . GLN A 1 84 ? -7.328 -6.669 24.283 1.00 42.62 84 GLN A N 1
ATOM 678 C CA . GLN A 1 84 ? -7.475 -7.477 23.087 1.00 42.62 84 GLN A CA 1
ATOM 679 C C . GLN A 1 84 ? -6.336 -7.129 22.129 1.00 42.62 84 GLN A C 1
ATOM 681 O O . GLN A 1 84 ? -6.509 -6.453 21.119 1.00 42.62 84 GLN A O 1
ATOM 686 N N . GLY A 1 85 ? -5.138 -7.600 22.484 1.00 41.25 85 GLY A N 1
ATOM 687 C CA . GLY A 1 85 ? -4.046 -7.774 21.544 1.00 41.25 85 GLY A CA 1
ATOM 688 C C . GLY A 1 85 ? -4.530 -8.733 20.469 1.00 41.25 85 GLY A C 1
ATOM 689 O O . GLY A 1 85 ? -4.443 -9.950 20.637 1.00 41.25 85 GLY A O 1
ATOM 690 N N . GLY A 1 86 ? -5.103 -8.169 19.401 1.00 37.28 86 GLY A N 1
ATOM 691 C CA . GLY A 1 86 ? -5.518 -8.913 18.223 1.00 37.28 86 GLY A CA 1
ATOM 692 C C . GLY A 1 86 ? -4.368 -9.815 17.806 1.00 37.28 86 GLY A C 1
ATOM 693 O O . GLY A 1 86 ? -3.218 -9.373 17.783 1.00 37.28 86 GLY A O 1
ATOM 694 N N . SER A 1 87 ? -4.666 -11.095 17.570 1.00 41.47 87 SER A N 1
ATOM 695 C CA . SER A 1 87 ? -3.643 -12.105 17.310 1.00 41.47 87 SER A CA 1
ATOM 696 C C . SER A 1 87 ? -3.009 -11.858 15.943 1.00 41.47 87 SER A C 1
ATOM 698 O O . SER A 1 87 ? -3.372 -12.456 14.929 1.00 41.47 87 SER A O 1
ATOM 700 N N . LEU A 1 88 ? -2.047 -10.939 15.938 1.00 51.38 88 LEU A N 1
ATOM 701 C CA . LEU A 1 88 ? -1.113 -10.681 14.865 1.00 51.38 88 LEU A CA 1
ATOM 702 C C . LEU A 1 88 ? -0.293 -11.956 14.697 1.00 51.38 88 LEU A C 1
ATOM 704 O O . LEU A 1 88 ? 0.752 -12.135 15.326 1.00 51.38 88 LEU A O 1
ATOM 708 N N . LYS A 1 89 ? -0.801 -12.875 13.866 1.00 54.12 89 LYS A N 1
ATOM 709 C CA . LYS A 1 89 ? -0.033 -14.026 13.388 1.00 54.12 89 LYS A CA 1
ATOM 710 C C . LYS A 1 89 ? 1.321 -13.473 12.938 1.00 54.12 89 LYS A C 1
ATOM 712 O O . LYS A 1 89 ? 1.309 -12.555 12.116 1.00 54.12 89 LYS A O 1
ATOM 717 N N . PRO A 1 90 ? 2.463 -13.982 13.437 1.00 44.69 90 PRO A N 1
ATOM 718 C CA . PRO A 1 90 ? 3.779 -13.461 13.087 1.00 44.69 90 PRO A CA 1
ATOM 719 C C . PRO A 1 90 ? 4.129 -13.840 11.643 1.00 44.69 90 PRO A C 1
ATOM 721 O O . PRO A 1 90 ? 4.946 -14.721 11.367 1.00 44.69 90 PRO A O 1
ATOM 724 N N . ARG A 1 91 ? 3.477 -13.158 10.700 1.00 51.34 91 ARG A N 1
ATOM 725 C CA . ARG A 1 91 ? 3.794 -13.138 9.283 1.00 51.34 91 ARG A CA 1
ATOM 726 C C . ARG A 1 91 ? 5.141 -12.433 9.206 1.00 51.34 91 ARG A C 1
ATOM 728 O O . ARG A 1 91 ? 5.221 -11.224 9.395 1.00 51.34 91 ARG A O 1
ATOM 735 N N . ARG A 1 92 ? 6.218 -13.206 9.032 1.00 51.91 92 ARG A N 1
ATOM 736 C CA . ARG A 1 92 ? 7.578 -12.665 8.907 1.00 51.91 92 ARG A CA 1
ATOM 737 C C . ARG A 1 92 ? 7.695 -11.926 7.571 1.00 51.91 92 ARG A C 1
ATOM 739 O O . ARG A 1 92 ? 8.187 -12.481 6.591 1.00 51.91 92 ARG A O 1
ATOM 746 N N . GLY A 1 93 ? 7.181 -10.699 7.532 1.00 60.50 93 GLY A N 1
ATOM 747 C CA . GLY A 1 93 ? 7.430 -9.754 6.455 1.00 60.50 93 GLY A CA 1
ATOM 748 C C . GLY A 1 93 ? 8.932 -9.526 6.320 1.00 60.50 93 GLY A C 1
ATOM 749 O O . GLY A 1 93 ? 9.656 -9.459 7.315 1.00 60.50 93 GLY A O 1
ATOM 750 N N . SER A 1 94 ? 9.418 -9.443 5.083 1.00 80.62 94 SER A N 1
ATOM 751 C CA . SER A 1 94 ? 10.750 -8.887 4.858 1.00 80.62 94 SER A CA 1
ATOM 752 C C . SER A 1 94 ? 10.676 -7.397 5.158 1.00 80.62 94 SER A C 1
ATOM 754 O O . SER A 1 94 ? 9.782 -6.730 4.642 1.00 80.62 94 SER A O 1
ATOM 756 N N . ILE A 1 95 ? 11.628 -6.868 5.926 1.00 83.06 95 ILE A N 1
ATOM 757 C CA . ILE A 1 95 ? 11.671 -5.440 6.263 1.00 83.06 95 ILE A CA 1
ATOM 758 C C . ILE A 1 95 ? 11.613 -4.556 5.005 1.00 83.06 95 ILE A C 1
ATOM 760 O O . ILE A 1 95 ? 10.945 -3.531 5.008 1.00 83.06 95 ILE A O 1
ATOM 764 N N . THR A 1 96 ? 12.203 -4.991 3.887 1.00 85.75 96 THR A N 1
ATOM 765 C CA . THR A 1 96 ? 12.110 -4.291 2.595 1.00 85.75 96 THR A CA 1
ATOM 766 C C . THR A 1 96 ? 10.665 -4.161 2.100 1.00 85.75 96 THR A C 1
ATOM 768 O O . THR A 1 96 ? 10.293 -3.096 1.620 1.00 85.75 96 THR A O 1
ATOM 771 N N . LYS A 1 97 ? 9.837 -5.203 2.270 1.00 85.81 97 LYS A N 1
ATOM 772 C CA . LYS A 1 97 ? 8.413 -5.185 1.892 1.00 85.81 97 LYS A CA 1
ATOM 773 C C . LYS A 1 97 ? 7.582 -4.295 2.813 1.00 85.81 97 LYS A C 1
ATOM 775 O O . LYS A 1 97 ? 6.648 -3.659 2.342 1.00 85.81 97 LYS A O 1
ATOM 780 N N . ASP A 1 98 ? 7.936 -4.215 4.096 1.00 91.31 98 ASP A N 1
ATOM 781 C CA . ASP A 1 98 ? 7.313 -3.268 5.028 1.00 91.31 98 ASP A CA 1
ATOM 782 C C . ASP A 1 98 ? 7.584 -1.822 4.578 1.00 91.31 98 ASP A C 1
ATOM 784 O O . ASP A 1 98 ? 6.655 -1.028 4.455 1.00 91.31 98 ASP A O 1
ATOM 788 N N . PHE A 1 99 ? 8.844 -1.488 4.276 1.00 89.94 99 PHE A N 1
ATOM 789 C CA . PHE A 1 99 ? 9.244 -0.161 3.788 1.00 89.94 99 PHE A CA 1
ATOM 790 C C . PHE A 1 99 ? 8.597 0.201 2.440 1.00 89.94 99 PHE A C 1
ATOM 792 O O . PHE A 1 99 ? 8.131 1.327 2.269 1.00 89.94 99 PHE A O 1
ATOM 799 N N . GLU A 1 100 ? 8.544 -0.747 1.503 1.00 90.06 100 GLU A N 1
ATOM 800 C CA . GLU A 1 100 ? 7.878 -0.591 0.207 1.00 90.06 100 GLU A CA 1
ATOM 801 C C . GLU A 1 100 ? 6.372 -0.335 0.375 1.00 90.06 100 GLU A C 1
ATOM 803 O O . GLU A 1 100 ? 5.844 0.631 -0.172 1.00 90.06 100 GLU A O 1
ATOM 808 N N . TRP A 1 101 ? 5.684 -1.140 1.191 1.00 93.19 101 TRP A N 1
ATOM 809 C CA . TRP A 1 101 ? 4.255 -0.966 1.456 1.00 93.19 101 TRP A CA 1
ATOM 810 C C . TRP A 1 101 ? 3.948 0.390 2.109 1.00 93.19 101 TRP A C 1
ATOM 812 O O . TRP A 1 101 ? 3.020 1.074 1.677 1.00 93.19 101 TRP A O 1
ATOM 822 N N . VAL A 1 102 ? 4.753 0.823 3.089 1.00 93.69 102 VAL A N 1
ATOM 823 C CA . VAL A 1 102 ? 4.609 2.147 3.725 1.00 93.69 102 VAL A CA 1
ATOM 824 C C . VAL A 1 102 ? 4.791 3.279 2.713 1.00 93.69 102 VAL A C 1
ATOM 826 O O . VAL A 1 102 ? 4.052 4.259 2.768 1.00 93.69 102 VAL A O 1
ATOM 829 N N . TYR A 1 103 ? 5.741 3.156 1.779 1.00 92.50 103 TYR A N 1
ATOM 830 C CA . TYR A 1 103 ? 5.953 4.153 0.729 1.00 92.50 103 TYR A CA 1
ATOM 831 C C . TYR A 1 103 ? 4.738 4.281 -0.199 1.00 92.50 103 TYR A C 1
ATOM 833 O O . TYR A 1 103 ? 4.276 5.397 -0.433 1.00 92.50 103 TYR A O 1
ATOM 841 N N . TRP A 1 104 ? 4.181 3.159 -0.667 1.00 93.31 104 TRP A N 1
ATOM 842 C CA . TRP A 1 104 ? 3.005 3.163 -1.544 1.00 93.31 104 TRP A CA 1
ATOM 843 C C . TRP A 1 104 ? 1.758 3.760 -0.883 1.00 93.31 104 TRP A C 1
ATOM 845 O O . TRP A 1 104 ? 1.026 4.506 -1.529 1.00 93.31 104 TRP A O 1
ATOM 855 N N . HIS A 1 105 ? 1.540 3.495 0.408 1.00 94.00 105 HIS A N 1
ATOM 856 C CA . HIS A 1 105 ? 0.343 3.956 1.121 1.00 94.00 105 HIS A CA 1
ATOM 857 C C . HIS A 1 105 ? 0.532 5.307 1.826 1.00 94.00 105 HIS A C 1
ATOM 859 O O . HIS A 1 105 ? -0.379 5.777 2.504 1.00 94.00 105 HIS A O 1
ATOM 865 N N . ILE A 1 106 ? 1.683 5.974 1.694 1.00 92.12 106 ILE A N 1
ATOM 866 C CA . ILE A 1 106 ? 2.011 7.166 2.496 1.00 92.12 106 ILE A CA 1
ATOM 867 C C . ILE A 1 106 ? 0.982 8.303 2.366 1.00 92.12 106 ILE A C 1
ATOM 869 O O . ILE A 1 106 ? 0.699 8.980 3.353 1.00 92.12 106 ILE A O 1
ATOM 873 N N . GLY A 1 107 ? 0.395 8.466 1.175 1.00 88.2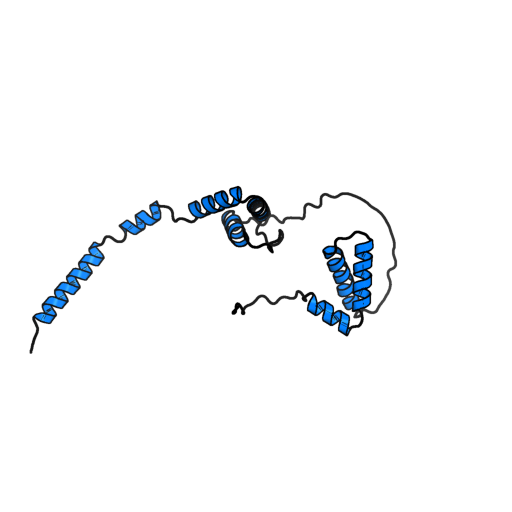5 107 GLY A N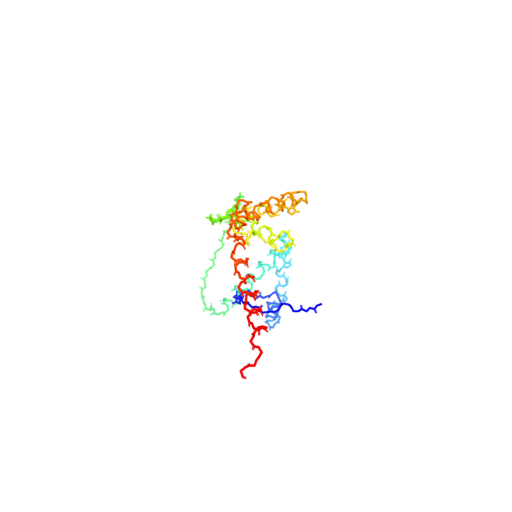 1
ATOM 874 C CA . GLY A 1 107 ? -0.666 9.432 0.868 1.00 88.25 107 GLY A CA 1
ATOM 875 C C . GLY A 1 107 ? -2.060 8.821 0.671 1.00 88.25 107 GLY A C 1
ATOM 876 O O . GLY A 1 107 ? -2.957 9.532 0.235 1.00 88.25 107 GLY A O 1
ATOM 877 N N . ASP A 1 108 ? -2.246 7.527 0.946 1.00 88.38 108 ASP A N 1
ATOM 878 C CA . ASP A 1 108 ? -3.540 6.847 0.806 1.00 88.38 108 ASP A CA 1
ATOM 879 C C . ASP A 1 108 ? -4.306 6.816 2.135 1.00 88.38 108 ASP A C 1
ATOM 881 O O . ASP A 1 108 ? -4.084 5.948 2.977 1.00 88.38 108 ASP A O 1
ATOM 885 N N . GLU A 1 109 ? -5.252 7.728 2.329 1.00 85.31 109 GLU A N 1
ATOM 886 C CA . GLU A 1 109 ? -6.067 7.793 3.550 1.00 85.31 109 GLU A CA 1
ATOM 887 C C . GLU A 1 109 ? -6.880 6.511 3.842 1.00 85.31 109 GLU A C 1
ATOM 889 O O . GLU A 1 109 ? -7.342 6.341 4.971 1.00 85.31 109 GLU A O 1
ATOM 894 N N . CYS A 1 110 ? -7.030 5.591 2.878 1.00 86.31 110 CYS A N 1
ATOM 895 C CA . CYS A 1 110 ? -7.855 4.388 3.019 1.00 86.31 110 CYS A CA 1
ATOM 896 C C . CYS A 1 110 ? -7.142 3.183 3.659 1.00 86.31 110 CYS A C 1
ATOM 898 O O . CYS A 1 110 ? -7.830 2.296 4.165 1.00 86.31 110 CYS A O 1
ATOM 900 N N . ALA A 1 111 ? -5.805 3.132 3.658 1.00 89.38 111 ALA A N 1
ATOM 901 C CA . ALA A 1 111 ? -5.060 1.976 4.170 1.00 89.38 111 ALA A CA 1
ATOM 902 C C . ALA A 1 111 ? -5.345 1.699 5.659 1.00 89.38 111 ALA A C 1
ATOM 904 O O . ALA A 1 111 ? -5.260 2.614 6.488 1.00 89.38 111 ALA A O 1
ATOM 905 N N . THR A 1 112 ? -5.611 0.436 6.009 1.00 90.31 112 THR A N 1
ATOM 906 C CA . THR A 1 112 ? -5.911 -0.007 7.380 1.00 90.31 112 THR A CA 1
ATOM 907 C C . THR A 1 112 ? -4.811 -0.893 7.979 1.00 90.31 112 THR A C 1
ATOM 909 O O . THR A 1 112 ? -3.898 -1.360 7.294 1.00 90.31 112 THR A O 1
ATOM 912 N N . ALA A 1 113 ? -4.907 -1.162 9.285 1.00 89.69 113 ALA A N 1
ATOM 913 C CA . ALA A 1 113 ? -3.978 -2.044 9.993 1.00 89.69 113 ALA A CA 1
ATOM 914 C C . ALA A 1 113 ? -4.041 -3.514 9.535 1.00 89.69 113 ALA A C 1
ATOM 916 O O . ALA A 1 113 ? -3.084 -4.255 9.756 1.00 89.69 113 ALA A O 1
ATOM 917 N N . GLU A 1 114 ? -5.145 -3.937 8.911 1.00 89.00 114 GLU A N 1
ATOM 918 C CA . GLU A 1 114 ? -5.334 -5.305 8.409 1.00 89.00 114 GLU A CA 1
ATOM 919 C C . GLU A 1 114 ? -4.677 -5.510 7.034 1.00 89.00 114 GLU A C 1
ATOM 921 O O . GLU A 1 114 ? -4.203 -6.608 6.735 1.00 89.00 114 GLU A O 1
ATOM 926 N N . ASP A 1 115 ? -4.563 -4.439 6.240 1.00 88.81 115 ASP A N 1
ATOM 927 C CA . ASP A 1 115 ? -3.892 -4.431 4.931 1.00 88.81 115 ASP A CA 1
ATOM 928 C C . ASP A 1 115 ? -2.359 -4.485 5.049 1.00 88.81 115 ASP A C 1
ATOM 930 O O . ASP A 1 115 ? -1.650 -4.801 4.087 1.00 88.81 115 ASP A O 1
ATOM 934 N N . ALA A 1 116 ? -1.828 -4.158 6.230 1.00 90.19 116 ALA A N 1
ATOM 935 C CA . ALA A 1 116 ? -0.399 -4.068 6.466 1.00 90.19 116 ALA A CA 1
ATOM 936 C C . ALA A 1 116 ? 0.280 -5.456 6.396 1.00 90.19 116 ALA A C 1
ATOM 938 O O . ALA A 1 116 ? -0.178 -6.417 7.023 1.00 90.19 116 ALA A O 1
ATOM 939 N N . PRO A 1 117 ? 1.432 -5.596 5.706 1.00 90.88 117 PRO A N 1
ATOM 940 C CA . PRO A 1 117 ? 2.150 -6.872 5.616 1.00 90.88 117 PRO A CA 1
ATOM 941 C C . PRO A 1 117 ? 2.668 -7.354 6.980 1.00 90.88 117 PRO A C 1
ATOM 943 O O . PRO A 1 117 ? 2.912 -8.552 7.162 1.00 90.88 117 PRO A O 1
ATOM 946 N N . SER A 1 118 ? 2.824 -6.423 7.924 1.00 91.94 118 SER A N 1
ATOM 947 C CA . SER A 1 118 ? 3.259 -6.630 9.298 1.00 91.94 118 SER A CA 1
ATOM 948 C C . SER A 1 118 ? 2.756 -5.493 10.204 1.00 91.94 118 SER A C 1
ATOM 950 O O . SER A 1 118 ? 2.431 -4.392 9.753 1.00 91.94 118 SER A O 1
ATOM 952 N N . SER A 1 119 ? 2.788 -5.723 11.515 1.00 90.12 119 SER A N 1
ATOM 953 C CA . SER A 1 119 ? 2.497 -4.701 12.530 1.00 90.12 119 SER A CA 1
ATOM 954 C C . SER A 1 119 ? 3.496 -3.537 12.511 1.00 90.12 119 SER A C 1
ATOM 956 O O . SER A 1 119 ? 3.131 -2.404 12.822 1.00 90.12 119 SER A O 1
ATOM 958 N N . SER A 1 120 ? 4.756 -3.800 12.139 1.00 90.56 120 SER A N 1
ATOM 959 C CA . SER A 1 120 ? 5.794 -2.773 11.996 1.00 90.56 120 SER A CA 1
ATOM 960 C C . SER A 1 120 ? 5.532 -1.857 10.803 1.00 90.56 120 SER A C 1
ATOM 962 O O . SER A 1 120 ? 5.760 -0.655 10.917 1.00 90.56 120 SER A O 1
ATOM 964 N N . ALA A 1 121 ? 5.007 -2.391 9.696 1.00 93.00 121 ALA A N 1
ATOM 965 C CA . ALA A 1 121 ? 4.599 -1.593 8.543 1.00 93.00 121 ALA A CA 1
ATOM 966 C C . ALA A 1 121 ? 3.457 -0.629 8.906 1.00 93.00 121 ALA A C 1
ATOM 968 O O . ALA A 1 121 ? 3.568 0.567 8.639 1.00 93.00 121 ALA A O 1
ATOM 969 N N . TRP A 1 122 ? 2.415 -1.109 9.599 1.00 94.56 122 TRP A N 1
ATOM 970 C CA . TRP A 1 122 ? 1.324 -0.243 10.066 1.00 94.56 122 TRP A CA 1
ATOM 971 C C . TRP A 1 122 ? 1.822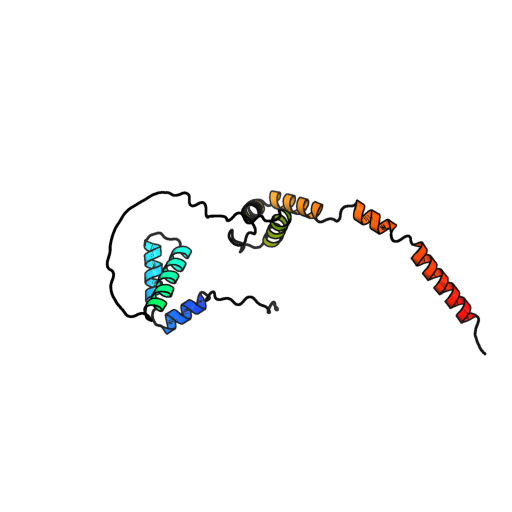 0.884 10.983 1.00 94.56 122 TRP A C 1
ATOM 973 O O . TRP A 1 122 ? 1.555 2.058 10.732 1.00 94.56 122 TRP A O 1
ATOM 983 N N . TRP A 1 123 ? 2.610 0.541 12.007 1.00 94.31 123 TRP A N 1
ATOM 984 C CA . TRP A 1 123 ? 3.153 1.521 12.952 1.00 94.31 123 TRP A CA 1
ATOM 985 C C . TRP A 1 123 ? 4.051 2.569 12.275 1.00 94.31 123 TRP A C 1
ATOM 987 O O . TRP A 1 123 ? 3.992 3.752 12.615 1.00 94.31 123 TRP A O 1
ATOM 997 N N . MET A 1 124 ? 4.868 2.160 11.295 1.00 93.69 124 MET A N 1
ATOM 998 C CA . MET A 1 124 ? 5.669 3.099 10.506 1.00 93.69 124 MET A CA 1
ATOM 999 C C . MET A 1 124 ? 4.781 4.044 9.694 1.00 93.69 124 MET A C 1
ATOM 1001 O O . MET A 1 124 ? 5.020 5.249 9.726 1.00 93.69 124 MET A O 1
ATOM 1005 N N . LEU A 1 125 ? 3.747 3.532 9.022 1.00 94.06 125 LEU A N 1
ATOM 1006 C CA . LEU A 1 125 ? 2.816 4.333 8.224 1.00 94.06 125 LEU A CA 1
ATOM 1007 C C . LEU A 1 125 ? 2.075 5.377 9.070 1.00 94.06 125 LEU A C 1
ATOM 1009 O O . LEU A 1 125 ? 2.077 6.559 8.728 1.00 94.06 125 LEU A O 1
ATOM 1013 N N . GLU A 1 126 ? 1.499 4.964 10.200 1.00 94.00 126 GLU A N 1
ATOM 1014 C CA . GLU A 1 126 ? 0.803 5.852 11.138 1.00 94.00 126 GLU A CA 1
ATOM 1015 C C . GLU A 1 126 ? 1.733 6.961 11.656 1.00 94.00 126 GLU A C 1
ATOM 1017 O O . GLU A 1 126 ? 1.386 8.146 11.633 1.00 94.00 126 GLU A O 1
ATOM 1022 N N . ARG A 1 127 ? 2.962 6.603 12.052 1.00 92.88 127 ARG A N 1
ATOM 1023 C CA . ARG A 1 127 ? 3.954 7.558 12.564 1.00 92.88 127 ARG A CA 1
ATOM 1024 C C . ARG A 1 127 ? 4.470 8.524 11.495 1.00 92.88 127 ARG A C 1
ATOM 1026 O O . ARG A 1 127 ? 4.736 9.683 11.808 1.00 92.88 127 ARG A O 1
ATOM 1033 N N . VAL A 1 128 ? 4.598 8.056 10.256 1.00 93.75 128 VAL A N 1
ATOM 1034 C CA . VAL A 1 128 ? 5.001 8.852 9.089 1.00 93.75 128 VAL A CA 1
ATOM 1035 C C . VAL A 1 128 ? 3.901 9.842 8.690 1.00 93.75 128 VAL A C 1
ATOM 1037 O O . VAL A 1 128 ? 4.200 11.017 8.499 1.00 93.75 128 VAL A O 1
ATOM 1040 N N . ARG A 1 129 ? 2.630 9.417 8.650 1.00 92.12 129 ARG A N 1
ATOM 1041 C CA . ARG A 1 129 ? 1.479 10.311 8.401 1.00 92.12 129 ARG A CA 1
ATOM 1042 C C . ARG A 1 129 ? 1.298 11.359 9.495 1.00 92.12 129 ARG A C 1
ATOM 1044 O O . ARG A 1 129 ? 0.952 12.499 9.208 1.00 92.12 129 ARG A O 1
ATOM 1051 N N . SER A 1 130 ? 1.559 10.983 10.746 1.00 92.81 130 SER A N 1
ATOM 1052 C CA . SER A 1 130 ? 1.402 11.869 11.906 1.00 92.81 130 SER A CA 1
ATOM 1053 C C . SER A 1 130 ? 2.391 13.042 11.933 1.00 92.81 130 SER A C 1
ATOM 1055 O O . SER A 1 130 ? 2.192 13.977 12.709 1.00 92.81 130 SER A O 1
ATOM 1057 N N . ASN A 1 131 ? 3.485 13.005 11.159 1.00 92.38 131 ASN A N 1
ATOM 1058 C CA . ASN A 1 131 ? 4.499 14.058 11.197 1.00 92.38 131 ASN A CA 1
ATOM 1059 C C . ASN A 1 131 ? 5.234 14.235 9.846 1.00 92.38 131 ASN A C 1
ATOM 1061 O O . ASN A 1 131 ? 6.035 13.372 9.471 1.00 92.38 131 ASN A O 1
ATOM 1065 N N . PRO A 1 132 ? 5.074 15.384 9.155 1.00 90.19 132 PRO A N 1
ATOM 1066 C CA . PRO A 1 132 ? 5.669 15.604 7.834 1.00 90.19 132 PRO A CA 1
ATOM 1067 C C . PRO A 1 132 ? 7.208 15.622 7.850 1.00 90.19 132 PRO A C 1
ATOM 1069 O O . PRO A 1 132 ? 7.842 15.259 6.861 1.00 90.19 132 PRO A O 1
ATOM 1072 N N . THR A 1 133 ? 7.842 15.977 8.972 1.00 91.12 133 THR A N 1
ATOM 1073 C CA . THR A 1 133 ? 9.307 15.918 9.112 1.00 91.12 133 THR A CA 1
ATOM 1074 C C . THR A 1 133 ? 9.802 14.470 9.102 1.00 91.12 133 THR A C 1
ATOM 1076 O O . THR A 1 133 ? 10.808 14.159 8.465 1.00 91.12 133 THR A O 1
ATOM 1079 N N . VAL A 1 134 ? 9.069 13.561 9.758 1.00 89.81 134 VAL A N 1
ATOM 1080 C CA . VAL A 1 134 ? 9.379 12.120 9.762 1.00 89.81 134 VAL A CA 1
ATOM 1081 C C . VAL A 1 134 ? 9.163 11.520 8.372 1.00 89.81 134 VAL A C 1
ATOM 1083 O O . VAL A 1 134 ? 9.974 10.711 7.929 1.00 89.81 134 VAL A O 1
ATOM 1086 N N . GLN A 1 135 ? 8.129 11.961 7.651 1.00 90.75 135 GLN A N 1
ATOM 1087 C CA . GLN A 1 135 ? 7.890 11.596 6.253 1.00 90.75 135 GLN A CA 1
ATOM 1088 C C . GLN A 1 135 ? 9.053 11.976 5.326 1.00 90.75 135 GLN A C 1
ATOM 1090 O O . GLN A 1 135 ? 9.479 11.145 4.522 1.00 90.75 135 GLN A O 1
ATOM 1095 N N . ILE A 1 136 ? 9.604 13.189 5.445 1.00 90.44 136 ILE A N 1
ATOM 1096 C CA . ILE A 1 136 ? 10.739 13.627 4.616 1.00 90.44 136 ILE A CA 1
ATOM 1097 C C . ILE A 1 136 ? 11.980 12.763 4.884 1.00 90.44 136 ILE A C 1
ATOM 1099 O O . ILE A 1 136 ? 12.591 12.265 3.936 1.00 90.44 136 ILE A O 1
ATOM 1103 N N . GLU A 1 137 ? 12.330 12.525 6.152 1.00 91.94 137 GLU A N 1
ATOM 1104 C CA . GLU A 1 137 ? 13.480 11.679 6.510 1.00 91.94 137 GLU A CA 1
ATOM 1105 C C . GLU A 1 137 ? 13.277 10.204 6.120 1.00 91.94 137 GLU A C 1
ATOM 1107 O O . GLU A 1 137 ? 14.215 9.549 5.653 1.00 91.94 137 GLU A O 1
ATOM 1112 N N . PHE A 1 138 ? 12.049 9.685 6.226 1.00 91.19 138 PHE A N 1
ATOM 1113 C CA . PHE A 1 138 ? 11.691 8.343 5.760 1.00 91.19 138 PHE A CA 1
ATOM 1114 C C . PHE A 1 138 ? 11.902 8.201 4.247 1.00 91.19 138 PHE A C 1
ATOM 1116 O O . PHE A 1 138 ? 12.633 7.309 3.813 1.00 91.19 138 PHE A O 1
ATOM 1123 N N . ILE A 1 139 ? 11.338 9.111 3.441 1.00 88.69 139 ILE A N 1
ATOM 1124 C CA . ILE A 1 139 ? 11.492 9.105 1.976 1.00 88.69 139 ILE A CA 1
ATOM 1125 C C . ILE A 1 139 ? 12.970 9.263 1.595 1.00 88.69 139 ILE A C 1
ATOM 1127 O O . ILE A 1 139 ? 13.471 8.519 0.754 1.00 88.69 139 ILE A O 1
ATOM 1131 N N . ARG A 1 140 ? 13.700 10.180 2.240 1.00 87.69 140 ARG A N 1
ATOM 1132 C CA . ARG A 1 140 ? 15.143 10.376 2.033 1.00 87.69 140 ARG A CA 1
ATOM 1133 C C . ARG A 1 140 ? 15.939 9.093 2.293 1.00 87.69 140 ARG A C 1
ATOM 1135 O O . ARG A 1 140 ? 16.795 8.742 1.483 1.00 87.69 140 ARG A O 1
ATOM 1142 N N . THR A 1 141 ? 15.641 8.383 3.380 1.00 86.88 141 THR A N 1
ATOM 1143 C CA . THR A 1 141 ? 16.295 7.112 3.737 1.00 86.88 141 THR A CA 1
ATOM 1144 C C . THR A 1 141 ? 15.949 6.000 2.742 1.00 86.88 141 THR A C 1
ATOM 1146 O O . THR A 1 141 ? 16.830 5.252 2.315 1.00 86.88 141 THR A O 1
ATOM 1149 N N . LEU A 1 142 ? 14.684 5.918 2.317 1.00 85.50 142 LEU A N 1
ATOM 1150 C CA . LEU A 1 142 ? 14.221 4.958 1.315 1.00 85.50 142 LEU A CA 1
ATOM 1151 C C . LEU A 1 142 ? 14.921 5.179 -0.037 1.00 85.50 142 LEU A C 1
ATOM 1153 O O . LEU A 1 142 ? 15.475 4.245 -0.609 1.00 85.50 142 LEU A O 1
ATOM 1157 N N . LEU A 1 143 ? 14.976 6.429 -0.508 1.00 81.88 143 LEU A N 1
ATOM 1158 C CA . LEU A 1 143 ? 15.639 6.809 -1.759 1.00 81.88 143 LEU A CA 1
ATOM 1159 C C . LEU A 1 143 ? 17.156 6.584 -1.725 1.00 81.88 143 LEU A C 1
ATOM 1161 O O . LEU A 1 143 ? 17.747 6.313 -2.766 1.00 81.88 143 LEU A O 1
ATOM 1165 N N . GLN A 1 144 ? 17.800 6.674 -0.558 1.00 83.06 144 GLN A N 1
ATOM 1166 C CA . GLN A 1 144 ? 19.214 6.310 -0.409 1.00 83.06 144 GLN A CA 1
ATOM 1167 C C . GLN A 1 144 ? 19.445 4.800 -0.552 1.00 83.06 144 GLN A C 1
ATOM 1169 O O . GLN A 1 144 ? 20.476 4.412 -1.088 1.00 83.06 144 GLN A O 1
ATOM 1174 N N . ARG A 1 145 ? 18.489 3.960 -0.128 1.00 75.75 145 ARG A N 1
ATOM 1175 C CA . ARG A 1 145 ? 18.538 2.496 -0.301 1.00 75.75 145 ARG A CA 1
ATOM 1176 C C . ARG A 1 145 ? 18.067 1.994 -1.666 1.00 75.75 145 ARG A C 1
ATOM 1178 O O . ARG A 1 145 ? 18.458 0.903 -2.056 1.00 75.75 145 ARG A O 1
ATOM 1185 N N . LEU A 1 146 ? 17.224 2.757 -2.360 1.00 68.75 146 LEU A N 1
ATOM 1186 C CA . LEU A 1 146 ? 16.734 2.440 -3.708 1.00 68.75 146 LEU A CA 1
ATOM 1187 C C . LEU A 1 146 ? 17.700 2.858 -4.823 1.00 68.75 146 LEU A C 1
ATOM 1189 O O . LEU A 1 146 ? 17.505 2.465 -5.971 1.00 68.75 146 LEU A O 1
ATOM 1193 N N . ARG A 1 147 ? 18.729 3.659 -4.523 1.00 70.00 147 ARG A N 1
ATOM 1194 C CA . ARG A 1 147 ? 19.814 3.885 -5.483 1.00 70.00 147 ARG A CA 1
ATOM 1195 C C . ARG A 1 147 ? 20.619 2.589 -5.623 1.00 70.00 147 ARG A C 1
ATOM 1197 O O . ARG A 1 147 ? 21.005 2.051 -4.585 1.00 70.00 147 ARG A O 1
ATOM 1204 N N . PRO A 1 148 ? 20.908 2.119 -6.853 1.00 59.09 148 PRO A N 1
ATOM 1205 C CA . PRO A 1 148 ? 21.883 1.052 -7.043 1.00 59.09 148 PRO A CA 1
ATOM 1206 C C . PRO A 1 148 ? 23.200 1.488 -6.404 1.00 59.09 148 PRO A C 1
ATOM 1208 O O . PRO A 1 148 ? 23.554 2.676 -6.447 1.00 59.09 148 PRO A O 1
ATOM 1211 N N . ASP A 1 149 ? 23.886 0.548 -5.757 1.00 58.09 149 ASP A N 1
ATOM 1212 C CA . ASP A 1 149 ? 25.095 0.884 -5.018 1.00 58.09 149 ASP A CA 1
ATOM 1213 C C . ASP A 1 149 ? 26.129 1.445 -5.999 1.00 58.09 149 ASP A C 1
ATOM 1215 O O . ASP A 1 149 ? 26.247 0.994 -7.143 1.00 58.09 149 ASP A O 1
ATOM 1219 N N . LYS A 1 150 ? 26.864 2.477 -5.587 1.00 57.19 150 LYS A N 1
ATOM 1220 C CA . LYS A 1 150 ? 27.666 3.280 -6.520 1.00 57.19 150 LYS A CA 1
ATOM 1221 C C . LYS A 1 150 ? 28.705 2.415 -7.250 1.00 57.19 150 LYS A C 1
ATOM 1223 O O . LYS A 1 150 ? 28.972 2.630 -8.431 1.00 57.19 150 LYS A O 1
ATOM 1228 N N . ASN A 1 151 ? 29.186 1.384 -6.560 1.00 56.72 151 ASN A N 1
ATOM 1229 C CA . ASN A 1 151 ? 30.112 0.365 -7.047 1.00 56.72 151 ASN A CA 1
ATOM 1230 C C . ASN A 1 151 ? 29.542 -0.476 -8.207 1.00 56.72 151 ASN A C 1
ATOM 1232 O O . ASN A 1 151 ? 30.290 -0.863 -9.101 1.00 56.72 151 ASN A O 1
ATOM 1236 N N . GLU A 1 152 ? 28.232 -0.735 -8.226 1.00 58.22 152 GLU A N 1
ATOM 1237 C CA . GLU A 1 152 ? 27.559 -1.496 -9.287 1.00 58.22 152 GLU A CA 1
ATOM 1238 C C . GLU A 1 152 ? 27.502 -0.653 -10.572 1.00 58.22 152 GLU A C 1
ATOM 1240 O O . GLU A 1 152 ? 27.965 -1.096 -11.625 1.00 58.22 152 GLU A O 1
ATOM 1245 N N . SER A 1 153 ? 27.124 0.627 -10.449 1.00 56.06 153 SER A N 1
ATOM 1246 C CA . SER A 1 153 ? 27.153 1.584 -11.568 1.00 56.06 153 SER A CA 1
ATOM 1247 C C . SER A 1 153 ? 28.565 1.881 -12.096 1.00 56.06 153 SER A C 1
ATOM 1249 O O . SER A 1 153 ? 28.738 2.149 -13.284 1.00 56.06 153 SER A O 1
ATOM 1251 N N . GLU A 1 154 ? 29.595 1.820 -11.244 1.00 56.53 154 GLU A N 1
ATOM 1252 C CA . GLU A 1 154 ? 30.988 1.946 -11.686 1.00 56.53 154 GLU A CA 1
ATOM 1253 C C . GLU A 1 154 ? 31.465 0.669 -12.395 1.00 56.53 154 GLU A C 1
ATOM 1255 O O . GLU A 1 154 ? 32.132 0.775 -13.422 1.00 56.53 154 GLU A O 1
ATOM 1260 N N . SER A 1 155 ? 31.059 -0.525 -11.945 1.00 59.50 155 SER A N 1
ATOM 1261 C CA . SER A 1 155 ? 31.394 -1.784 -12.627 1.00 59.50 155 SER A CA 1
ATOM 1262 C C . SER A 1 155 ? 30.776 -1.895 -14.029 1.00 59.50 155 SER A C 1
ATOM 1264 O O . SER A 1 155 ? 31.476 -2.256 -14.975 1.00 59.50 155 SER A O 1
ATOM 1266 N N . GLU A 1 156 ? 29.516 -1.481 -14.215 1.00 58.09 156 GLU A N 1
ATOM 1267 C CA . GLU A 1 156 ? 28.892 -1.394 -15.544 1.00 58.09 156 GLU A CA 1
ATOM 1268 C C . GLU A 1 156 ? 29.603 -0.377 -16.446 1.00 58.09 156 GLU A C 1
ATOM 1270 O O . GLU A 1 156 ? 29.845 -0.646 -17.624 1.00 58.09 156 GLU A O 1
ATOM 1275 N N . ARG A 1 157 ? 30.032 0.759 -15.883 1.00 58.50 157 ARG A N 1
ATOM 1276 C CA . ARG A 1 157 ? 30.766 1.808 -16.606 1.00 58.50 157 ARG A CA 1
ATOM 1277 C C . ARG A 1 157 ? 32.140 1.361 -17.120 1.00 58.50 157 ARG A C 1
ATOM 1279 O O . ARG A 1 157 ? 32.646 1.971 -18.057 1.00 58.50 157 ARG A O 1
ATOM 1286 N N . PHE A 1 158 ? 32.735 0.318 -16.537 1.00 56.91 158 PHE A N 1
ATOM 1287 C CA . PHE A 1 158 ? 33.973 -0.300 -17.030 1.00 56.91 158 PHE A CA 1
ATOM 1288 C C . PHE A 1 158 ? 33.741 -1.508 -17.957 1.00 56.91 158 PHE A C 1
ATOM 1290 O O . PHE A 1 158 ? 34.687 -1.937 -18.614 1.00 56.91 158 PHE A O 1
ATOM 1297 N N . ASN A 1 159 ? 32.512 -2.031 -18.059 1.00 61.06 159 ASN A N 1
ATOM 1298 C CA . ASN A 1 159 ? 32.178 -3.104 -19.005 1.00 61.06 159 ASN A CA 1
ATOM 1299 C C . ASN A 1 159 ? 31.985 -2.587 -20.444 1.00 61.06 159 ASN A C 1
ATOM 1301 O O . ASN A 1 159 ? 32.284 -3.311 -21.393 1.00 61.06 159 ASN A O 1
ATOM 1305 N N . ASP A 1 160 ? 31.556 -1.333 -20.626 1.00 64.31 160 ASP A N 1
ATOM 1306 C CA . ASP A 1 160 ? 31.566 -0.651 -21.931 1.00 64.31 160 ASP A CA 1
ATOM 1307 C C . ASP A 1 160 ? 32.954 -0.039 -22.219 1.00 64.31 160 ASP A C 1
ATOM 1309 O O . ASP A 1 160 ? 33.126 1.177 -22.339 1.00 64.31 160 ASP A O 1
ATOM 1313 N N . ASP A 1 161 ? 33.984 -0.893 -22.311 1.00 64.50 161 ASP A N 1
ATOM 1314 C CA . ASP A 1 161 ? 35.294 -0.500 -22.847 1.00 64.50 161 ASP A CA 1
ATOM 1315 C C . ASP A 1 161 ? 35.107 -0.152 -24.333 1.00 64.50 161 ASP A C 1
ATOM 1317 O O . ASP A 1 161 ? 35.097 -1.021 -25.214 1.00 64.50 161 ASP A O 1
ATOM 1321 N N . GLY A 1 162 ? 34.917 1.147 -24.602 1.00 68.50 162 GLY A N 1
ATOM 1322 C CA . GLY A 1 162 ? 34.450 1.716 -25.873 1.00 68.50 162 GLY A CA 1
ATOM 1323 C C . GLY A 1 162 ? 35.261 1.351 -27.124 1.00 68.50 162 GLY A C 1
ATOM 1324 O O . GLY A 1 162 ? 34.862 1.689 -28.237 1.00 68.50 162 GLY A O 1
ATOM 1325 N N . ARG A 1 163 ? 36.354 0.592 -26.984 1.00 74.06 163 ARG A N 1
ATOM 1326 C CA . ARG A 1 163 ? 37.026 -0.164 -28.056 1.00 74.06 163 ARG A CA 1
ATOM 1327 C C . ARG A 1 163 ? 36.049 -0.948 -28.934 1.00 74.06 163 ARG A C 1
ATOM 1329 O O . ARG A 1 163 ? 36.225 -0.962 -30.150 1.00 74.06 163 ARG A O 1
ATOM 1336 N N . ALA A 1 164 ? 35.012 -1.562 -28.355 1.00 74.06 164 ALA A N 1
ATOM 1337 C CA . ALA A 1 164 ? 34.000 -2.292 -29.125 1.00 74.06 164 ALA A CA 1
ATOM 1338 C C . ALA A 1 164 ? 33.213 -1.364 -30.073 1.00 74.06 164 ALA A C 1
ATOM 1340 O O . ALA A 1 164 ? 33.015 -1.684 -31.250 1.00 74.06 164 ALA A O 1
ATOM 1341 N N . GLN A 1 165 ? 32.834 -0.179 -29.584 1.00 77.94 165 GLN A N 1
ATOM 1342 C CA . GLN A 1 165 ? 32.134 0.852 -30.355 1.00 77.94 165 GLN A CA 1
ATOM 1343 C C . GLN A 1 165 ? 33.061 1.493 -31.404 1.00 77.94 165 GLN A C 1
ATOM 1345 O O . GLN A 1 165 ? 32.682 1.635 -32.568 1.00 77.94 165 GLN A O 1
ATOM 1350 N N . LEU A 1 166 ? 34.311 1.796 -31.037 1.00 81.12 166 LEU A N 1
ATOM 1351 C CA . LEU A 1 166 ? 35.337 2.316 -31.948 1.00 81.12 166 LEU A CA 1
ATOM 1352 C C . LEU A 1 166 ? 35.626 1.341 -33.102 1.00 81.12 166 LEU A C 1
ATOM 1354 O O . LEU A 1 166 ? 35.640 1.753 -34.262 1.00 81.12 166 LEU A O 1
ATOM 1358 N N . GLY A 1 167 ? 35.751 0.041 -32.816 1.00 83.56 167 GLY A N 1
ATOM 1359 C CA . GLY A 1 167 ? 35.929 -1.001 -33.833 1.00 83.56 167 GLY A CA 1
ATOM 1360 C C . GLY A 1 167 ? 34.700 -1.225 -34.728 1.00 83.56 167 GLY A C 1
ATOM 1361 O O . GLY A 1 167 ? 34.818 -1.791 -35.818 1.00 83.56 167 GLY A O 1
ATOM 1362 N N . LEU A 1 168 ? 33.506 -0.786 -34.317 1.00 85.75 168 LEU A N 1
ATOM 1363 C CA . LEU A 1 168 ? 32.333 -0.725 -35.195 1.00 85.75 168 LEU A CA 1
ATOM 1364 C C . LEU A 1 168 ? 32.399 0.507 -36.114 1.00 85.75 168 LEU A C 1
ATOM 1366 O O . LEU A 1 168 ? 32.232 0.371 -37.325 1.00 85.75 168 LEU A O 1
ATOM 1370 N N . ILE A 1 169 ? 32.721 1.683 -35.562 1.00 86.62 169 ILE A N 1
ATOM 1371 C CA . ILE A 1 169 ? 32.889 2.941 -36.315 1.00 86.62 169 ILE A CA 1
ATOM 1372 C C . ILE A 1 169 ? 33.965 2.800 -37.400 1.00 86.62 169 ILE A C 1
ATOM 1374 O O . ILE A 1 169 ? 33.774 3.255 -38.530 1.00 86.62 169 ILE A O 1
ATOM 1378 N N . GLU A 1 170 ? 35.085 2.148 -37.090 1.00 88.81 170 GLU A N 1
ATOM 1379 C CA . GLU A 1 170 ? 36.175 1.936 -38.044 1.00 88.81 170 GLU A CA 1
ATOM 1380 C C . GLU A 1 170 ? 35.772 0.995 -39.190 1.00 88.81 170 GLU A C 1
ATOM 1382 O O . GLU A 1 170 ? 36.007 1.318 -40.356 1.00 88.81 170 GLU A O 1
ATOM 1387 N N . ARG A 1 171 ? 35.054 -0.100 -38.894 1.00 86.25 171 ARG A N 1
ATOM 1388 C CA . ARG A 1 171 ? 34.482 -0.990 -39.922 1.00 86.25 171 ARG A CA 1
ATOM 1389 C C . ARG A 1 171 ? 33.475 -0.270 -40.821 1.00 86.25 171 ARG A C 1
ATOM 1391 O O . ARG A 1 171 ? 33.530 -0.441 -42.037 1.00 86.25 171 ARG A O 1
ATOM 1398 N N . VAL A 1 172 ? 32.607 0.575 -40.260 1.00 88.06 172 VAL A N 1
ATOM 1399 C CA . VAL A 1 172 ? 31.653 1.389 -41.039 1.00 88.06 172 VAL A CA 1
ATOM 1400 C C . VAL A 1 172 ? 32.385 2.398 -41.934 1.00 88.06 172 VAL A C 1
ATOM 1402 O O . VAL A 1 172 ? 32.047 2.531 -43.110 1.00 88.06 172 VAL A O 1
ATOM 1405 N N . ARG A 1 173 ? 33.440 3.059 -41.434 1.00 87.44 173 ARG A N 1
ATOM 1406 C CA . ARG A 1 173 ? 34.289 3.954 -42.244 1.00 87.44 173 ARG A CA 1
ATOM 1407 C C . ARG A 1 173 ? 35.019 3.217 -43.369 1.00 87.44 173 ARG A C 1
ATOM 1409 O O . ARG A 1 173 ? 35.094 3.748 -44.476 1.00 87.44 173 ARG A O 1
ATOM 1416 N N . ALA A 1 174 ? 35.542 2.019 -43.110 1.00 86.00 174 ALA A N 1
ATOM 1417 C CA . ALA A 1 174 ? 36.207 1.199 -44.121 1.00 86.00 174 ALA A CA 1
ATOM 1418 C C . ALA A 1 174 ? 35.226 0.740 -45.215 1.00 86.00 174 ALA A C 1
ATOM 1420 O O . ALA A 1 174 ? 35.502 0.918 -46.401 1.00 86.00 174 ALA A O 1
ATOM 1421 N N . ALA A 1 175 ? 34.045 0.244 -44.828 1.00 83.88 175 ALA A N 1
ATOM 1422 C CA . ALA A 1 175 ? 32.988 -0.141 -45.763 1.00 83.88 175 ALA A CA 1
ATOM 1423 C C . ALA A 1 175 ? 32.509 1.047 -46.618 1.00 83.88 175 ALA A C 1
ATOM 1425 O O . ALA A 1 175 ? 32.389 0.918 -47.834 1.00 83.88 175 ALA A O 1
ATOM 1426 N N . SER A 1 176 ? 32.315 2.222 -46.008 1.00 83.12 176 SER A N 1
ATOM 1427 C CA . SER A 1 176 ? 31.931 3.449 -46.718 1.00 83.12 176 SER A CA 1
ATOM 1428 C C . SER A 1 176 ? 32.996 3.900 -47.729 1.00 83.12 176 SER A C 1
ATOM 1430 O O . SER A 1 176 ? 32.651 4.215 -48.866 1.00 83.12 176 SER A O 1
ATOM 1432 N N . LYS A 1 177 ? 34.289 3.861 -47.373 1.00 79.81 177 LYS A N 1
ATOM 1433 C CA . LYS A 1 177 ? 35.384 4.161 -48.314 1.00 79.81 177 LYS A CA 1
ATOM 1434 C C . LYS A 1 177 ? 35.440 3.173 -49.481 1.00 79.81 177 LYS A C 1
ATOM 1436 O O . LYS A 1 177 ? 35.576 3.603 -50.621 1.00 79.81 177 LYS A O 1
ATOM 1441 N N . ASN A 1 178 ? 35.295 1.875 -49.217 1.00 73.31 178 ASN A N 1
ATOM 1442 C CA . ASN A 1 178 ? 35.331 0.852 -50.266 1.00 73.31 178 ASN A CA 1
ATOM 1443 C C . ASN A 1 178 ? 34.119 0.941 -51.208 1.00 73.31 178 ASN A C 1
ATOM 1445 O O . ASN A 1 178 ? 34.280 0.777 -52.413 1.00 73.31 178 ASN A O 1
ATOM 1449 N N . ALA A 1 179 ? 32.930 1.274 -50.692 1.00 68.69 179 ALA A N 1
ATOM 1450 C CA . ALA A 1 179 ? 31.737 1.494 -51.514 1.00 68.69 179 ALA A CA 1
ATOM 1451 C C . ALA A 1 179 ? 31.890 2.688 -52.479 1.00 68.69 179 ALA A C 1
ATOM 1453 O O . ALA A 1 179 ? 31.419 2.626 -53.610 1.00 68.69 179 ALA A O 1
ATOM 1454 N N . VAL A 1 180 ? 32.592 3.750 -52.065 1.00 61.91 180 VAL A N 1
ATOM 1455 C CA . VAL A 1 180 ? 32.891 4.918 -52.919 1.00 61.91 180 VAL A CA 1
ATOM 1456 C C . VAL A 1 180 ? 33.960 4.612 -53.980 1.00 61.91 180 VAL A C 1
ATOM 1458 O O . VAL A 1 180 ? 33.978 5.252 -55.027 1.00 61.91 180 VAL A O 1
ATOM 1461 N N . LEU A 1 181 ? 34.826 3.620 -53.746 1.00 57.78 181 LEU A N 1
ATOM 1462 C CA . LEU A 1 181 ? 35.897 3.214 -54.669 1.00 57.78 181 LEU A CA 1
ATOM 1463 C C . LEU A 1 181 ? 35.490 2.121 -55.673 1.00 57.78 181 LEU A C 1
ATOM 1465 O O . LEU A 1 181 ? 36.321 1.722 -56.485 1.00 57.78 181 LEU A O 1
ATOM 1469 N N . SER A 1 182 ? 34.230 1.671 -55.665 1.00 57.19 182 SER A N 1
ATOM 1470 C CA . SER A 1 182 ? 33.696 0.704 -56.638 1.00 57.19 182 SER A CA 1
ATOM 1471 C C . SER A 1 182 ? 32.572 1.260 -57.547 1.00 57.19 182 SER A C 1
ATOM 1473 O O . SER A 1 182 ? 31.519 0.623 -57.655 1.00 57.19 182 SER A O 1
ATOM 1475 N N . PRO A 1 183 ? 32.738 2.417 -58.225 1.00 52.06 183 PRO A N 1
ATOM 1476 C CA . PRO A 1 183 ? 31.795 2.862 -59.245 1.00 52.06 183 PRO A CA 1
ATOM 1477 C C . PRO A 1 183 ? 32.063 2.154 -60.585 1.00 52.06 183 PRO A C 1
ATOM 1479 O O . PRO A 1 183 ? 32.990 2.514 -61.304 1.00 52.06 183 PRO A O 1
ATOM 1482 N N . GLY A 1 184 ? 31.204 1.199 -60.946 1.00 57.41 184 GLY A N 1
ATOM 1483 C CA . GLY A 1 184 ? 31.136 0.633 -62.299 1.00 57.41 184 GLY A CA 1
ATOM 1484 C C . GLY A 1 184 ? 32.075 -0.547 -62.568 1.00 57.41 184 GLY A C 1
ATOM 1485 O O . GLY A 1 184 ? 33.252 -0.369 -62.875 1.00 57.41 184 GLY A O 1
ATOM 1486 N N . ALA A 1 185 ? 31.491 -1.745 -62.530 1.00 42.94 185 ALA A N 1
ATOM 1487 C CA . ALA A 1 185 ? 31.780 -2.781 -63.521 1.00 42.94 185 ALA A CA 1
ATOM 1488 C C . ALA A 1 185 ? 30.811 -2.600 -64.704 1.00 42.94 185 ALA A C 1
ATOM 1490 O O . ALA A 1 185 ? 29.699 -2.077 -64.442 1.00 42.94 185 ALA A O 1
#

Secondary structure (DSSP, 8-state):
---------------HHHHHHHHHHTTTHHHHHHHHHHHHHTT--TTHHHHHHHHHHHHHHHHTT-----------------------------HHHHHHHHHHHTT-TT--TTTSSSHHHHHHHHHHHT-HHHHHHHHHHHHHHHSPPHHHHHHHHHH--THHHHHHHHHHHHHHHHHHT----

Foldseek 3Di:
DDDDDDDDDDDDDQDPVNVCVVCVVVVNNVVLVVQLVVVVVVVDDSVVSNVVSVVVVVVVVVCVVDDDDDDDDDDDDDDDPDPCPPPFPCQPDDVLVLLVLLVVCLPPPPDDCVNHSGNVSVVLSVVLNVDVVSVVVSVVVVVVVPPDDVVVVVVVVVVPPVVVVVVVVVVVVVVVVVVVVDDDD

Sequence (185 aa):
MNFCRIQQIEDSMESRDELKKRLTDEGRWEAFKARRDELKSQGLLPRQAWEQARNEFDSQTKQDDKIESAGSGNSSSDIKPVLQGGSLKPRRGSITKDFEWVYWHIGDECATAEDAPSSSAWWMLERVRSNPTVQIEFIRTLLQRLRPDKNESESERFNDDGRAQLGLIERVRAASKNAVLSPGA

Radius of gyration: 32.45 Å; chains: 1; bounding box: 76×43×97 Å

pLDDT: mean 71.04, std 19.05, range [30.03, 94.56]